Protein AF-0000000084526662 (afdb_homodimer)

Secondary structure (DSSP, 8-state):
-PPPHHHHHHHHHHHHHHHHHHHHHHHHHHHHHT-HHHHHHHHHHHHHHHHHHHHHHH-TTTTTTTTTS-GGGGTHHHHHHHHHHHHHHHHHHH-HHHHHHHHHHHHHHHHHHHHHHTGGGPPP----HHHHHHHHHHHHHHHHHHHHH-/-PPPHHHHHHHHHHHHHHHHHHHHHHHHHHHHHT-HHHHHHHHHHHHHHHHHHHHHHH-TTTTTTTTTS-GGGGTHHHHHHHHHHHHHHHHHHH-HHHHHHHHHHHHHHHHHHHHHHTGGGPPP----HHHHHHHHHHHHHHHHHHHHH-

Solvent-accessible surface area (backbone atoms only — not comparable to full-atom values): 13908 Å² total; per-residue (Å²): 135,81,70,55,70,66,56,44,44,51,50,28,22,54,28,13,33,25,52,44,48,24,38,37,26,27,22,46,31,7,60,68,36,71,24,31,33,43,30,37,26,53,24,26,50,42,16,24,52,53,23,44,54,50,15,58,73,75,40,69,73,38,64,78,35,60,85,74,46,63,70,77,41,61,49,26,6,54,33,54,31,49,29,49,38,49,39,20,57,38,23,79,77,63,32,60,51,54,40,50,49,32,18,50,54,18,27,53,55,36,26,51,52,31,25,47,68,19,47,65,79,41,72,57,42,72,75,40,71,47,34,47,47,9,52,49,35,24,50,49,9,50,52,38,27,53,59,42,75,96,134,81,71,53,71,66,55,42,45,50,51,28,22,55,30,12,33,26,52,46,48,24,38,38,26,28,22,45,30,7,60,67,34,70,25,31,32,44,30,37,25,52,24,26,50,42,15,24,52,53,23,41,53,49,14,58,74,75,39,71,73,38,64,79,36,59,85,74,45,62,69,76,40,60,49,26,7,54,33,53,30,50,28,48,38,47,39,20,57,38,25,79,75,63,33,60,49,54,38,50,44,31,19,50,53,18,26,51,54,35,27,49,52,32,23,43,68,19,46,66,81,40,75,59,43,73,78,41,73,44,32,50,48,9,52,50,36,26,50,50,9,46,53,40,29,55,59,45,78,99

Structure (mmCIF, N/CA/C/O backbone):
data_AF-0000000084526662-model_v1
#
loop_
_entity.id
_entity.type
_entity.pdbx_description
1 polymer 'Transporter family-2 protein'
#
loop_
_atom_site.group_PDB
_atom_site.id
_atom_site.type_symbol
_atom_site.label_atom_id
_atom_site.label_alt_id
_atom_site.label_comp_id
_atom_site.label_asym_id
_atom_site.label_entity_id
_atom_site.label_seq_id
_atom_site.pdbx_PDB_ins_code
_atom_site.Cartn_x
_atom_site.Cartn_y
_atom_site.Cartn_z
_atom_site.occupancy
_atom_site.B_iso_or_equiv
_atom_site.auth_seq_id
_atom_site.auth_comp_id
_atom_site.auth_asym_id
_atom_site.auth_atom_id
_atom_site.pdbx_PDB_model_num
ATOM 1 N N . MET A 1 1 ? 7.098 -23.328 -0.284 1 64.19 1 MET A N 1
ATOM 2 C CA . MET A 1 1 ? 5.75 -23.875 -0.198 1 64.19 1 MET A CA 1
ATOM 3 C C . MET A 1 1 ? 4.711 -22.766 -0.149 1 64.19 1 MET A C 1
ATOM 5 O O . MET A 1 1 ? 4.902 -21.75 0.534 1 64.19 1 MET A O 1
ATOM 9 N N . ALA A 1 2 ? 3.615 -22.859 -0.859 1 79.12 2 ALA A N 1
ATOM 10 C CA . ALA A 1 2 ? 2.5 -21.922 -0.888 1 79.12 2 ALA A CA 1
ATOM 11 C C . ALA A 1 2 ? 1.724 -21.953 0.425 1 79.12 2 ALA A C 1
ATOM 13 O O . ALA A 1 2 ? 1.538 -23.016 1.021 1 79.12 2 ALA A O 1
ATOM 14 N N . PRO A 1 3 ? 1.408 -20.781 0.972 1 83.5 3 PRO A N 1
ATOM 15 C CA . PRO A 1 3 ? 0.632 -20.75 2.213 1 83.5 3 PRO A CA 1
ATOM 16 C C . PRO A 1 3 ? -0.802 -21.234 2.027 1 83.5 3 PRO A C 1
ATOM 18 O O . PRO A 1 3 ? -1.331 -21.203 0.914 1 83.5 3 PRO A O 1
ATOM 21 N N . SER A 1 4 ? -1.351 -21.875 3.1 1 88.19 4 SER A N 1
ATOM 22 C CA . SER A 1 4 ? -2.77 -22.219 3.055 1 88.19 4 SER A CA 1
ATOM 23 C C . SER A 1 4 ? -3.623 -20.984 2.768 1 88.19 4 SER A C 1
ATOM 25 O O . SER A 1 4 ? -3.199 -19.859 3.021 1 88.19 4 SER A O 1
ATOM 27 N N . PRO A 1 5 ? -4.809 -21.125 2.209 1 84.25 5 PRO A N 1
ATOM 28 C CA . PRO A 1 5 ? -5.676 -19.984 1.902 1 84.25 5 PRO A CA 1
ATOM 29 C C . PRO A 1 5 ? -5.977 -19.125 3.127 1 84.25 5 PRO A C 1
ATOM 31 O O . PRO A 1 5 ? -6.012 -17.891 3.029 1 84.25 5 PRO A O 1
ATOM 34 N N . LEU A 1 6 ? -6.145 -19.75 4.223 1 86.69 6 LEU A N 1
ATOM 35 C CA . LEU A 1 6 ? -6.438 -19 5.441 1 86.69 6 LEU A CA 1
ATOM 36 C C . LEU A 1 6 ? -5.223 -18.188 5.887 1 86.69 6 LEU A C 1
ATOM 38 O O . LEU A 1 6 ? -5.355 -17.031 6.297 1 86.69 6 LEU A O 1
ATOM 42 N N . THR A 1 7 ? -4.113 -18.766 5.797 1 92.81 7 THR A N 1
ATOM 43 C CA . THR A 1 7 ? -2.889 -18.062 6.152 1 92.81 7 THR A CA 1
ATOM 44 C C . THR A 1 7 ? -2.637 -16.906 5.195 1 92.81 7 THR A C 1
ATOM 46 O O . THR A 1 7 ? -2.266 -15.812 5.625 1 92.81 7 THR A O 1
ATOM 49 N N . ALA A 1 8 ? -2.898 -17.203 3.947 1 92.44 8 ALA A N 1
ATOM 50 C CA . ALA A 1 8 ? -2.73 -16.156 2.939 1 92.44 8 ALA A CA 1
ATOM 51 C C . ALA A 1 8 ? -3.67 -14.984 3.205 1 92.44 8 ALA A C 1
ATOM 53 O O . ALA A 1 8 ? -3.24 -13.828 3.207 1 92.44 8 ALA A O 1
ATOM 54 N N . ALA A 1 9 ? -4.883 -15.312 3.492 1 87.38 9 ALA A N 1
ATOM 55 C CA . ALA A 1 9 ? -5.891 -14.289 3.768 1 87.38 9 ALA A CA 1
ATOM 56 C C . ALA A 1 9 ? -5.527 -13.484 5.012 1 87.38 9 ALA A C 1
ATOM 58 O O . ALA A 1 9 ? -5.617 -12.258 5.008 1 87.38 9 ALA A O 1
ATOM 59 N N . ALA A 1 10 ? -5.113 -14.141 6.023 1 94.19 10 ALA A N 1
ATOM 60 C CA . ALA A 1 10 ? -4.758 -13.492 7.281 1 94.19 10 ALA A CA 1
ATOM 61 C C . ALA A 1 10 ? -3.553 -12.57 7.098 1 94.19 10 ALA A C 1
ATOM 63 O O . ALA A 1 10 ? -3.523 -11.461 7.637 1 94.19 10 ALA A O 1
ATOM 64 N N . LEU A 1 11 ? -2.586 -13.039 6.406 1 96.38 11 LEU A N 1
ATOM 65 C CA . LEU A 1 11 ? -1.382 -12.25 6.152 1 96.38 11 LEU A CA 1
ATOM 66 C C . LEU A 1 11 ? -1.707 -11.008 5.336 1 96.38 11 LEU A C 1
ATOM 68 O O . LEU A 1 11 ? -1.201 -9.922 5.629 1 96.38 11 LEU A O 1
ATOM 72 N N . MET A 1 12 ? -2.553 -11.156 4.34 1 94.62 12 MET A N 1
ATOM 73 C CA . MET A 1 12 ? -2.932 -10.023 3.496 1 94.62 12 MET A CA 1
ATOM 74 C C . MET A 1 12 ? -3.768 -9.023 4.281 1 94.62 12 MET A C 1
ATOM 76 O O . MET A 1 12 ? -3.598 -7.809 4.125 1 94.62 12 MET A O 1
ATOM 80 N N . PHE A 1 13 ? -4.609 -9.57 5.137 1 92.94 13 PHE A N 1
ATOM 81 C CA . PHE A 1 13 ? -5.387 -8.695 6.008 1 92.94 13 PHE A CA 1
ATOM 82 C C . PHE A 1 13 ? -4.473 -7.906 6.938 1 92.94 13 PHE A C 1
ATOM 84 O O . PHE A 1 13 ? -4.621 -6.691 7.078 1 92.94 13 PHE A O 1
ATOM 91 N N . ALA A 1 14 ? -3.559 -8.57 7.543 1 97.5 14 ALA A N 1
ATOM 92 C CA . ALA A 1 14 ? -2.604 -7.934 8.445 1 97.5 14 ALA A CA 1
ATOM 93 C C . ALA A 1 14 ? -1.775 -6.883 7.715 1 97.5 14 ALA A C 1
ATOM 95 O O . ALA A 1 14 ? -1.52 -5.801 8.25 1 97.5 14 ALA A O 1
ATOM 96 N N . ALA A 1 15 ? -1.318 -7.203 6.555 1 97.69 15 ALA A N 1
ATOM 97 C CA . ALA A 1 15 ? -0.568 -6.258 5.734 1 97.69 15 ALA A CA 1
ATOM 98 C C . ALA A 1 15 ? -1.409 -5.023 5.414 1 97.69 15 ALA A C 1
ATOM 100 O O . ALA A 1 15 ? -0.906 -3.898 5.434 1 97.69 15 ALA A O 1
ATOM 101 N N . GLY A 1 16 ? -2.68 -5.234 5.129 1 95.25 16 GLY A N 1
ATOM 102 C CA . GLY A 1 16 ? -3.602 -4.141 4.867 1 95.25 16 GLY A CA 1
ATOM 103 C C . GLY A 1 16 ? -3.775 -3.211 6.055 1 95.25 16 GLY A C 1
ATOM 104 O O . GLY A 1 16 ? -3.887 -1.995 5.883 1 95.25 16 GLY A O 1
ATOM 105 N N . LEU A 1 17 ? -3.752 -3.764 7.254 1 95.81 17 LEU A N 1
ATOM 106 C CA . LEU A 1 17 ? -3.818 -2.947 8.461 1 95.81 17 LEU A CA 1
ATOM 107 C C . LEU A 1 17 ? -2.645 -1.975 8.523 1 95.81 17 LEU A C 1
ATOM 109 O O . LEU A 1 17 ? -2.779 -0.869 9.055 1 95.81 17 LEU A O 1
ATOM 113 N N . GLY A 1 18 ? -1.605 -2.375 7.996 1 97.31 18 GLY A N 1
ATOM 114 C CA . GLY A 1 18 ? -0.366 -1.625 8.125 1 97.31 18 GLY A CA 1
ATOM 115 C C . GLY A 1 18 ? -0.28 -0.443 7.18 1 97.31 18 GLY A C 1
ATOM 116 O O . GLY A 1 18 ? 0.442 0.521 7.445 1 97.31 18 GLY A O 1
ATOM 117 N N . ILE A 1 19 ? -1.016 -0.438 6.098 1 96.12 19 ILE A N 1
ATOM 118 C CA . ILE A 1 19 ? -0.864 0.563 5.047 1 96.12 19 ILE A CA 1
ATOM 119 C C . ILE A 1 19 ? -1.332 1.923 5.559 1 96.12 19 ILE A C 1
ATOM 121 O O . ILE A 1 19 ? -0.576 2.896 5.531 1 96.12 19 ILE A O 1
ATOM 125 N N . PRO A 1 20 ? -2.564 2.057 6.164 1 94.88 20 PRO A N 1
ATOM 126 C CA . PRO A 1 20 ? -2.926 3.352 6.742 1 94.88 20 PRO A CA 1
ATOM 127 C C . PRO A 1 20 ? -2.033 3.744 7.918 1 94.88 20 PRO A C 1
ATOM 129 O O . PRO A 1 20 ? -1.79 4.934 8.141 1 94.88 20 PRO A O 1
ATOM 132 N N . VAL A 1 21 ? -1.515 2.766 8.617 1 96.06 21 VAL A N 1
ATOM 133 C CA . VAL A 1 21 ? -0.639 3.031 9.75 1 96.06 21 VAL A CA 1
ATOM 134 C C . VAL A 1 21 ? 0.664 3.662 9.266 1 96.06 21 VAL A C 1
ATOM 136 O O . VAL A 1 21 ? 1.099 4.688 9.789 1 96.06 21 VAL A O 1
ATOM 139 N N . LEU A 1 22 ? 1.254 3.043 8.227 1 96.44 22 LEU A N 1
ATOM 140 C CA . LEU A 1 22 ? 2.477 3.648 7.711 1 96.44 22 LEU A CA 1
ATOM 141 C C . LEU A 1 22 ? 2.203 5.043 7.164 1 96.44 22 LEU A C 1
ATOM 143 O O . LEU A 1 22 ? 3.057 5.93 7.25 1 96.44 22 LEU A O 1
ATOM 147 N N . ALA A 1 23 ? 1.043 5.254 6.523 1 95.12 23 ALA A N 1
ATOM 148 C CA . ALA A 1 23 ? 0.681 6.562 5.984 1 95.12 23 ALA A CA 1
ATOM 149 C C . ALA A 1 23 ? 0.621 7.613 7.094 1 95.12 23 ALA A C 1
ATOM 151 O O . ALA A 1 23 ? 1.174 8.703 6.949 1 95.12 23 ALA A O 1
ATOM 152 N N . ALA A 1 24 ? -0.018 7.258 8.188 1 94.88 24 ALA A N 1
ATOM 153 C CA . ALA A 1 24 ? -0.175 8.18 9.312 1 94.88 24 ALA A CA 1
ATOM 154 C C . ALA A 1 24 ? 1.165 8.453 9.992 1 94.88 24 ALA A C 1
ATOM 156 O O . ALA A 1 24 ? 1.479 9.602 10.32 1 94.88 24 ALA A O 1
ATOM 157 N N . ILE A 1 25 ? 1.942 7.434 10.227 1 96.69 25 ILE A N 1
ATOM 158 C CA . ILE A 1 25 ? 3.244 7.555 10.875 1 96.69 25 ILE A CA 1
ATOM 159 C C . ILE A 1 25 ? 4.164 8.43 10.023 1 96.69 25 ILE A C 1
ATOM 161 O O . ILE A 1 25 ? 4.832 9.328 10.539 1 96.69 25 ILE A O 1
ATOM 165 N N . ASN A 1 26 ? 4.152 8.18 8.727 1 96.12 26 ASN A N 1
ATOM 166 C CA . ASN A 1 26 ? 5.047 8.93 7.852 1 96.12 26 ASN A CA 1
ATOM 167 C C . ASN A 1 26 ? 4.59 10.375 7.691 1 96.12 26 ASN A C 1
ATOM 169 O O . ASN A 1 26 ? 5.414 11.281 7.543 1 96.12 26 ASN A O 1
ATOM 173 N N . ALA A 1 27 ? 3.248 10.539 7.668 1 94.19 27 ALA A N 1
ATOM 174 C CA . ALA A 1 27 ? 2.73 11.906 7.68 1 94.19 27 ALA A CA 1
ATOM 175 C C . ALA A 1 27 ? 3.23 12.672 8.898 1 94.19 27 ALA A C 1
ATOM 177 O O . ALA A 1 27 ? 3.635 13.836 8.789 1 94.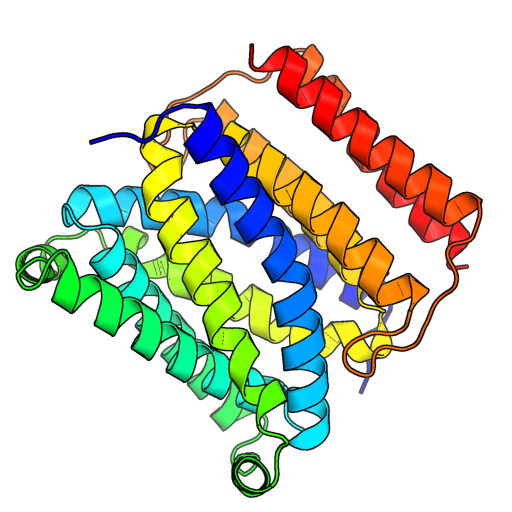19 27 ALA A O 1
ATOM 178 N N . ALA A 1 28 ? 3.238 12.039 10.031 1 94.12 28 ALA A N 1
ATOM 179 C CA . ALA A 1 28 ? 3.734 12.656 11.258 1 94.12 28 ALA A CA 1
ATOM 180 C C . ALA A 1 28 ? 5.227 12.961 11.148 1 94.12 28 ALA A C 1
ATOM 182 O O . ALA A 1 28 ? 5.672 14.047 11.531 1 94.12 28 ALA A O 1
ATOM 183 N N . LEU A 1 29 ? 5.988 12.047 10.656 1 94.5 29 LEU A N 1
ATOM 184 C CA . LEU A 1 29 ? 7.422 12.25 10.477 1 94.5 29 LEU A CA 1
ATOM 185 C C . LEU A 1 29 ? 7.691 13.391 9.5 1 94.5 29 LEU A C 1
ATOM 187 O O . LEU A 1 29 ? 8.609 14.188 9.703 1 94.5 29 LEU A O 1
ATOM 191 N N . GLY A 1 30 ? 6.898 13.312 8.398 1 94 30 GLY A N 1
ATOM 192 C CA . GLY A 1 30 ? 7.023 14.398 7.441 1 94 30 GLY A CA 1
ATOM 193 C C . GLY A 1 30 ? 6.824 15.766 8.062 1 94 30 GLY A C 1
ATOM 194 O O . GLY A 1 30 ? 7.527 16.719 7.715 1 94 30 GLY A O 1
ATOM 195 N N . ARG A 1 31 ? 5.867 15.867 8.945 1 90.88 31 ARG A N 1
ATOM 196 C CA . ARG A 1 31 ? 5.633 17.125 9.656 1 90.88 31 ARG A CA 1
ATOM 197 C C . ARG A 1 31 ? 6.801 17.469 10.57 1 90.88 31 ARG A C 1
ATOM 199 O O . ARG A 1 31 ? 7.215 18.625 10.648 1 90.88 31 ARG A O 1
ATOM 206 N N . THR A 1 32 ? 7.277 16.484 11.234 1 91.56 32 THR A N 1
ATOM 207 C CA . THR A 1 32 ? 8.391 16.688 12.156 1 91.56 32 THR A CA 1
ATOM 208 C C . THR A 1 32 ? 9.633 17.172 11.406 1 91.56 32 THR A C 1
ATOM 210 O O . THR A 1 32 ? 10.32 18.078 11.867 1 91.56 32 THR A O 1
ATOM 213 N N . LEU A 1 33 ? 9.867 16.656 10.273 1 92.75 33 LEU A N 1
ATOM 214 C CA . LEU A 1 33 ? 11.07 16.984 9.508 1 92.75 33 LEU A CA 1
ATOM 215 C C . LEU A 1 33 ? 10.828 18.188 8.609 1 92.75 33 LEU A C 1
ATOM 217 O O . LEU A 1 33 ? 11.781 18.797 8.102 1 92.75 33 LEU A O 1
ATOM 221 N N . GLY A 1 34 ? 9.539 18.469 8.391 1 90.25 34 GLY A N 1
ATOM 222 C CA . GLY A 1 34 ? 9.18 19.562 7.488 1 90.25 34 GLY A CA 1
ATOM 223 C C . GLY A 1 34 ? 9.383 19.203 6.027 1 90.25 34 GLY A C 1
ATOM 224 O O . GLY A 1 34 ? 9.508 20.094 5.18 1 90.25 34 GLY A O 1
ATOM 225 N N . ALA A 1 35 ? 9.578 17.969 5.738 1 94.12 35 ALA A N 1
ATOM 226 C CA . ALA A 1 35 ? 9.852 17.5 4.383 1 94.12 35 ALA A CA 1
ATOM 227 C C . ALA A 1 35 ? 9.312 16.094 4.168 1 94.12 35 ALA A C 1
ATOM 229 O O . ALA A 1 35 ? 9.961 15.109 4.539 1 94.12 35 ALA A O 1
ATOM 230 N N . PRO A 1 36 ? 8.242 15.977 3.449 1 93.75 36 PRO A N 1
ATOM 231 C CA . PRO A 1 36 ? 7.664 14.656 3.188 1 93.75 36 PRO A CA 1
ATOM 232 C C . PRO A 1 36 ? 8.648 13.703 2.51 1 93.75 36 PRO A C 1
ATOM 234 O O . PRO A 1 36 ? 8.664 12.508 2.812 1 93.75 36 PRO A O 1
ATOM 237 N N . ALA A 1 37 ? 9.461 14.227 1.636 1 95.81 37 ALA A N 1
ATOM 238 C CA . ALA A 1 37 ? 10.414 13.391 0.905 1 95.81 37 ALA A CA 1
ATOM 239 C C . ALA A 1 37 ? 11.477 12.828 1.84 1 95.81 37 ALA A C 1
ATOM 241 O O . ALA A 1 37 ? 11.945 11.703 1.647 1 95.81 37 ALA A O 1
ATOM 242 N N . ALA A 1 38 ? 11.844 13.578 2.812 1 95.56 38 ALA A N 1
ATOM 243 C CA . ALA A 1 38 ? 12.797 13.086 3.807 1 95.56 38 ALA A CA 1
ATOM 244 C C . ALA A 1 38 ? 12.188 11.953 4.637 1 95.56 38 ALA A C 1
ATOM 246 O O . ALA A 1 38 ? 12.859 10.961 4.918 1 95.56 38 ALA A O 1
ATOM 247 N N . ALA A 1 39 ? 10.969 12.156 5.047 1 96.5 39 ALA A N 1
ATOM 248 C CA . ALA A 1 39 ? 10.273 11.109 5.785 1 96.5 39 ALA A CA 1
ATOM 249 C C . ALA A 1 39 ? 10.188 9.828 4.961 1 96.5 39 ALA A C 1
ATOM 251 O O . ALA A 1 39 ? 10.398 8.727 5.484 1 96.5 39 ALA A O 1
ATOM 252 N N . ALA A 1 40 ? 9.891 9.984 3.688 1 97.62 40 ALA A N 1
ATOM 253 C CA . ALA A 1 40 ? 9.805 8.828 2.799 1 97.62 40 ALA A CA 1
ATOM 254 C C . ALA A 1 40 ? 11.156 8.133 2.678 1 97.62 40 ALA A C 1
ATOM 256 O O . ALA A 1 40 ? 11.227 6.898 2.678 1 97.62 40 ALA A O 1
ATOM 257 N N . ALA A 1 41 ? 12.227 8.898 2.527 1 96.69 41 ALA A N 1
ATOM 258 C CA . ALA A 1 41 ? 13.57 8.32 2.42 1 96.69 41 ALA A CA 1
ATOM 259 C C . ALA A 1 41 ? 13.906 7.496 3.656 1 96.69 41 ALA A C 1
ATOM 261 O O . ALA A 1 41 ? 14.43 6.383 3.541 1 96.69 41 ALA A O 1
ATOM 262 N N . VAL A 1 42 ? 13.609 8.023 4.797 1 96.5 42 VAL A N 1
ATOM 263 C CA . VAL A 1 42 ? 13.859 7.305 6.043 1 96.5 42 VAL A CA 1
ATOM 264 C C . VAL A 1 42 ? 13.047 6.012 6.07 1 96.5 42 VAL A C 1
ATOM 266 O O . VAL A 1 42 ? 13.562 4.957 6.438 1 96.5 42 VAL A O 1
ATOM 269 N N . LEU A 1 43 ? 11.797 6.117 5.703 1 98.12 43 LEU A N 1
ATOM 270 C CA . LEU A 1 43 ? 10.914 4.957 5.625 1 98.12 43 LEU A CA 1
ATOM 271 C C . LEU A 1 43 ? 11.531 3.857 4.77 1 98.12 43 LEU A C 1
ATOM 273 O O . LEU A 1 43 ? 11.578 2.697 5.184 1 98.12 43 LEU A O 1
ATOM 277 N N . PHE A 1 44 ? 12.078 4.195 3.635 1 98.5 44 PHE A N 1
ATOM 278 C CA . PHE A 1 44 ? 12.57 3.189 2.699 1 98.5 44 PHE A CA 1
ATOM 279 C C . PHE A 1 44 ? 13.906 2.623 3.164 1 98.5 44 PHE A C 1
ATOM 281 O O . PHE A 1 44 ? 14.266 1.498 2.812 1 98.5 44 PHE A O 1
ATOM 288 N N . VAL A 1 45 ? 14.672 3.385 3.945 1 97.69 45 VAL A N 1
ATOM 289 C CA . VAL A 1 45 ? 15.875 2.834 4.562 1 97.69 45 VAL A CA 1
ATOM 290 C C . VAL A 1 45 ? 15.492 1.721 5.535 1 97.69 45 VAL A C 1
ATOM 292 O O . VAL A 1 45 ? 16.078 0.636 5.508 1 97.69 45 VAL A O 1
ATOM 295 N N . VAL A 1 46 ? 14.531 2.035 6.379 1 98.19 46 VAL A N 1
ATOM 296 C CA . VAL A 1 46 ? 14.078 1.06 7.363 1 98.19 46 VAL A CA 1
ATOM 297 C C . VAL A 1 46 ? 13.469 -0.148 6.652 1 98.19 46 VAL A C 1
ATOM 299 O O . VAL A 1 46 ? 13.727 -1.293 7.031 1 98.19 46 VAL A O 1
ATOM 302 N N . ALA A 1 47 ? 12.688 0.103 5.641 1 98.62 47 ALA A N 1
ATOM 303 C CA . ALA A 1 47 ? 12.062 -0.976 4.879 1 98.62 47 ALA A CA 1
ATOM 304 C C . ALA A 1 47 ? 13.109 -1.857 4.211 1 98.62 47 ALA A C 1
ATOM 306 O O . ALA A 1 47 ? 12.992 -3.084 4.215 1 98.62 47 ALA A O 1
ATOM 307 N N . PHE A 1 48 ? 14.109 -1.242 3.625 1 98.25 48 PHE A N 1
ATOM 308 C CA . PHE A 1 48 ? 15.188 -1.981 2.982 1 98.25 48 PHE A CA 1
ATOM 309 C C . PHE A 1 48 ? 15.93 -2.846 3.994 1 98.25 48 PHE A C 1
ATOM 311 O O . PHE A 1 48 ? 16.219 -4.012 3.725 1 98.25 48 PHE A O 1
ATOM 318 N N . ALA A 1 49 ? 16.25 -2.256 5.105 1 98.25 49 ALA A N 1
ATOM 319 C CA . ALA A 1 49 ? 16.953 -3.004 6.145 1 98.25 49 ALA A CA 1
ATOM 320 C C . ALA A 1 49 ? 16.141 -4.227 6.574 1 98.25 49 ALA A C 1
ATOM 322 O O . ALA A 1 49 ? 16.703 -5.312 6.754 1 98.25 49 ALA A O 1
ATOM 323 N N . ALA A 1 50 ? 14.852 -4.07 6.797 1 98.19 50 ALA A N 1
ATOM 324 C CA . ALA A 1 50 ? 13.984 -5.184 7.184 1 98.19 50 ALA A CA 1
ATOM 325 C C . ALA A 1 50 ? 13.961 -6.258 6.102 1 98.19 50 ALA A C 1
ATOM 327 O O . ALA A 1 50 ? 14.086 -7.449 6.398 1 98.19 50 ALA A O 1
ATOM 328 N N . ALA A 1 51 ? 13.797 -5.867 4.859 1 97.5 51 ALA A N 1
ATOM 329 C CA . ALA A 1 51 ? 13.75 -6.82 3.75 1 97.5 51 ALA A CA 1
ATOM 330 C C . ALA A 1 51 ? 15.078 -7.551 3.6 1 97.5 51 ALA A C 1
ATOM 332 O O . ALA A 1 51 ? 15.109 -8.75 3.322 1 97.5 51 ALA A O 1
ATOM 333 N N . LEU A 1 52 ? 16.156 -6.809 3.711 1 96.19 52 LEU A N 1
ATOM 334 C CA . LEU A 1 52 ? 17.484 -7.398 3.629 1 96.19 52 LEU A CA 1
ATOM 335 C C . LEU A 1 52 ? 17.703 -8.43 4.73 1 96.19 52 LEU A C 1
ATOM 337 O O . LEU A 1 52 ? 18.266 -9.5 4.488 1 96.19 52 LEU A O 1
ATOM 341 N N . ALA A 1 53 ? 17.297 -8.102 5.938 1 97.31 53 ALA A N 1
ATOM 342 C CA . ALA A 1 53 ? 17.406 -9.047 7.051 1 97.31 53 ALA A CA 1
ATOM 343 C C . ALA A 1 53 ? 16.656 -10.336 6.742 1 97.31 53 ALA A C 1
ATOM 345 O O . ALA A 1 53 ? 17.172 -11.43 6.945 1 97.31 53 ALA A O 1
ATOM 346 N N . VAL A 1 54 ? 15.438 -10.234 6.211 1 96.25 54 VAL A N 1
ATOM 347 C CA . VAL A 1 54 ? 14.633 -11.406 5.879 1 96.25 54 VAL A CA 1
ATOM 348 C C . VAL A 1 54 ? 15.297 -12.18 4.746 1 96.25 54 VAL A C 1
ATOM 350 O O . VAL A 1 54 ? 15.336 -13.414 4.77 1 96.25 54 VAL A O 1
ATOM 353 N N . MET A 1 55 ? 15.828 -11.469 3.764 1 94.31 55 MET A N 1
ATOM 354 C CA . MET A 1 55 ? 16.5 -12.109 2.639 1 94.31 55 MET A CA 1
ATOM 355 C C . MET A 1 55 ? 17.703 -12.93 3.117 1 94.31 55 MET A C 1
ATOM 357 O O . MET A 1 55 ? 17.891 -14.07 2.686 1 94.31 55 MET A O 1
ATOM 361 N N . LEU A 1 56 ? 18.5 -12.328 3.955 1 93.69 56 LEU A N 1
ATOM 362 C CA . LEU A 1 56 ? 19.703 -12.992 4.449 1 93.69 56 LEU A CA 1
ATOM 363 C C . LEU A 1 56 ? 19.344 -14.227 5.273 1 93.69 56 LEU A C 1
ATOM 365 O O . LEU A 1 56 ? 20.094 -15.203 5.297 1 93.69 56 LEU A O 1
ATOM 369 N N . LEU A 1 57 ? 18.172 -14.203 5.895 1 93.88 57 LEU A N 1
ATOM 370 C CA . LEU A 1 57 ? 17.734 -15.312 6.742 1 93.88 57 LEU A CA 1
ATOM 371 C C . LEU A 1 57 ? 17.078 -16.406 5.906 1 93.88 57 LEU A C 1
ATOM 373 O O . LEU A 1 57 ? 17.125 -17.578 6.277 1 93.88 57 LEU A O 1
ATOM 377 N N . THR A 1 58 ? 16.469 -16.094 4.84 1 90.75 58 THR A N 1
ATOM 378 C CA . THR A 1 58 ? 15.648 -17.062 4.129 1 90.75 58 THR A CA 1
ATOM 379 C C . THR A 1 58 ? 16.281 -17.438 2.793 1 90.75 58 THR A C 1
ATOM 381 O O . THR A 1 58 ? 16.031 -18.516 2.256 1 90.75 58 THR A O 1
ATOM 384 N N . ALA A 1 59 ? 17.078 -16.484 2.215 1 88.12 59 ALA A N 1
ATOM 385 C CA . ALA A 1 59 ? 17.625 -16.734 0.884 1 88.12 59 ALA A CA 1
ATOM 386 C C . ALA A 1 59 ? 18.953 -15.992 0.699 1 88.12 59 ALA A C 1
ATOM 388 O O . ALA A 1 59 ? 19.078 -15.141 -0.187 1 88.12 59 ALA A O 1
ATOM 389 N N . PRO A 1 60 ? 19.906 -16.328 1.378 1 79.25 60 PRO A N 1
ATOM 390 C CA . PRO A 1 60 ? 21.172 -15.586 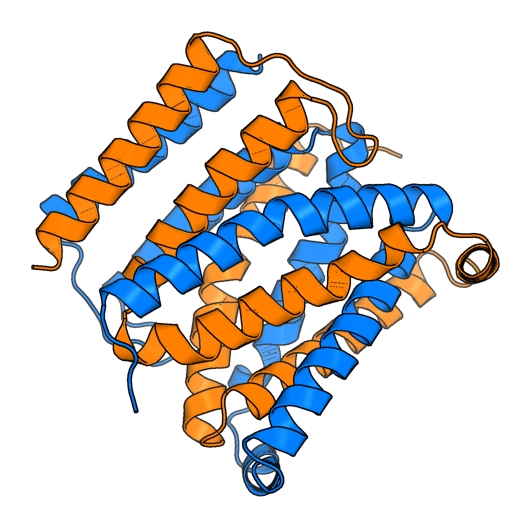1.341 1 79.25 60 PRO A CA 1
ATOM 391 C C . PRO A 1 60 ? 21.828 -15.609 -0.039 1 79.25 60 PRO A C 1
ATOM 393 O O . PRO A 1 60 ? 22.578 -14.68 -0.39 1 79.25 60 PRO A O 1
ATOM 396 N N . GLY A 1 61 ? 21.531 -16.453 -0.929 1 74.75 61 GLY A N 1
ATOM 397 C CA . GLY A 1 61 ? 22.156 -16.562 -2.236 1 74.75 61 GLY A CA 1
ATOM 398 C C . GLY A 1 61 ? 21.281 -16.047 -3.361 1 74.75 61 GLY A C 1
ATOM 399 O O . GLY A 1 61 ? 21.672 -16.109 -4.531 1 74.75 61 GLY A O 1
ATOM 400 N N . ALA A 1 62 ? 20.188 -15.5 -3.057 1 73.31 62 ALA A N 1
ATOM 401 C CA . ALA A 1 62 ? 19.172 -15.203 -4.055 1 73.31 62 ALA A CA 1
ATOM 402 C C . ALA A 1 62 ? 19.516 -13.938 -4.836 1 73.31 62 ALA A C 1
ATOM 404 O O . ALA A 1 62 ? 18.672 -13.383 -5.543 1 73.31 62 ALA A O 1
ATOM 405 N N . ARG A 1 63 ? 20.812 -13.508 -5.004 1 72.94 63 ARG A N 1
ATOM 406 C CA . ARG A 1 63 ? 21.203 -12.312 -5.746 1 72.94 63 ARG A CA 1
ATOM 407 C C . ARG A 1 63 ? 21.609 -12.672 -7.172 1 72.94 63 ARG A C 1
ATOM 409 O O . ARG A 1 63 ? 21.625 -11.805 -8.047 1 72.94 63 ARG A O 1
ATOM 416 N N . ALA A 1 64 ? 21.859 -13.828 -7.512 1 67.06 64 ALA A N 1
ATOM 417 C CA . ALA A 1 64 ? 22.5 -14.258 -8.758 1 67.06 64 ALA A CA 1
ATOM 418 C C . ALA A 1 64 ? 21.578 -14.031 -9.953 1 67.06 64 ALA A C 1
ATOM 420 O O . ALA A 1 64 ? 22.047 -13.734 -11.055 1 67.06 64 ALA A O 1
ATOM 421 N N . GLY A 1 65 ? 20.406 -13.695 -9.734 1 79.81 65 GLY A N 1
ATOM 422 C CA . GLY A 1 65 ? 19.453 -13.594 -10.836 1 79.81 65 GLY A CA 1
ATOM 423 C C . GLY A 1 65 ? 19 -12.172 -11.109 1 79.81 65 GLY A C 1
ATOM 424 O O . GLY A 1 65 ? 18.266 -11.922 -12.062 1 79.81 65 GLY A O 1
ATOM 425 N N . LEU A 1 66 ? 19.641 -11.289 -10.539 1 85.44 66 LEU A N 1
ATOM 426 C CA . LEU A 1 66 ? 19.188 -9.906 -10.672 1 85.44 66 LEU A CA 1
ATOM 427 C C . LEU A 1 66 ? 19.594 -9.328 -12.016 1 85.44 66 LEU A C 1
ATOM 429 O O . LEU A 1 66 ? 18.812 -8.617 -12.656 1 85.44 66 LEU A O 1
ATOM 433 N N . ALA A 1 67 ? 20.766 -9.711 -12.422 1 86.81 67 ALA A N 1
ATOM 434 C CA . ALA A 1 67 ? 21.281 -9.18 -13.68 1 86.81 67 ALA A CA 1
ATOM 435 C C . ALA A 1 67 ? 20.484 -9.719 -14.867 1 86.81 67 ALA A C 1
ATOM 437 O O . ALA A 1 67 ? 20.375 -9.055 -15.906 1 86.81 67 ALA A O 1
ATOM 438 N N . ALA A 1 68 ? 19.906 -10.828 -14.711 1 88.25 68 ALA A N 1
ATOM 439 C CA . ALA A 1 68 ? 19.172 -11.477 -15.797 1 88.25 68 ALA A CA 1
ATOM 440 C C . ALA A 1 68 ? 17.688 -11.109 -15.742 1 88.25 68 ALA A C 1
ATOM 442 O O . ALA A 1 68 ? 16.938 -11.398 -16.688 1 88.25 68 ALA A O 1
ATOM 443 N N . ALA A 1 69 ? 17.281 -10.422 -14.766 1 92.88 69 ALA A N 1
ATOM 444 C CA . ALA A 1 69 ? 15.859 -10.094 -14.625 1 92.88 69 ALA A CA 1
ATOM 445 C C . ALA A 1 69 ? 15.438 -9.039 -15.641 1 92.88 69 ALA A C 1
ATOM 447 O O . ALA A 1 69 ? 16.156 -8.062 -15.867 1 92.88 69 ALA A O 1
ATOM 448 N N . PRO A 1 70 ? 14.32 -9.266 -16.328 1 94.56 70 PRO A N 1
ATOM 449 C CA . PRO A 1 70 ? 13.812 -8.219 -17.203 1 94.56 70 PRO A CA 1
ATOM 450 C C . PRO A 1 70 ? 13.711 -6.859 -16.516 1 94.56 70 PRO A C 1
ATOM 452 O O . PRO A 1 70 ? 13.328 -6.789 -15.344 1 94.56 70 PRO A O 1
ATOM 455 N N . ARG A 1 71 ? 14.055 -5.871 -17.188 1 94.06 71 ARG A N 1
ATOM 456 C CA . ARG A 1 71 ? 14.18 -4.535 -16.609 1 94.06 71 ARG A CA 1
ATOM 457 C C . ARG A 1 71 ? 12.844 -4.047 -16.047 1 94.06 71 ARG A C 1
ATOM 459 O O . ARG A 1 71 ? 12.805 -3.316 -15.062 1 94.06 71 ARG A O 1
ATOM 466 N N . TRP A 1 72 ? 11.781 -4.379 -16.703 1 95.06 72 TRP A N 1
ATOM 467 C CA . TRP A 1 72 ? 10.484 -3.916 -16.234 1 95.06 72 TRP A CA 1
ATOM 468 C C . TRP A 1 72 ? 10.18 -4.445 -14.836 1 95.06 72 TRP A C 1
ATOM 470 O O . TRP A 1 72 ? 9.383 -3.855 -14.102 1 95.06 72 TRP A O 1
ATOM 480 N N . GLN A 1 73 ? 10.828 -5.473 -14.398 1 96.5 73 GLN A N 1
ATOM 481 C CA . GLN A 1 73 ? 10.578 -6.082 -13.094 1 96.5 73 GLN A CA 1
ATOM 482 C C . GLN A 1 73 ? 11.25 -5.285 -11.977 1 96.5 73 GLN A C 1
ATOM 484 O O . GLN A 1 73 ? 10.977 -5.512 -10.797 1 96.5 73 GLN A O 1
ATOM 489 N N . LEU A 1 74 ? 12.07 -4.336 -12.367 1 95.94 74 LEU A N 1
ATOM 490 C CA . LEU A 1 74 ? 12.773 -3.535 -11.367 1 95.94 74 LEU A CA 1
ATOM 491 C C . LEU A 1 74 ? 12.016 -2.244 -11.086 1 95.94 74 LEU A C 1
ATOM 493 O O . LEU A 1 74 ? 12.43 -1.453 -10.234 1 95.94 74 LEU A O 1
ATOM 497 N N . THR A 1 75 ? 10.828 -2.064 -11.648 1 97.25 75 THR A N 1
ATOM 498 C CA . THR A 1 75 ? 10.141 -0.78 -11.594 1 97.25 75 THR A CA 1
ATOM 499 C C . THR A 1 75 ? 9.172 -0.737 -10.414 1 97.25 75 THR A C 1
ATOM 501 O O . THR A 1 75 ? 8.555 0.296 -10.156 1 97.25 75 THR A O 1
ATOM 504 N N . GLY A 1 76 ? 8.969 -1.834 -9.68 1 97.38 76 GLY A N 1
ATOM 505 C CA . GLY A 1 76 ? 8.039 -1.875 -8.562 1 97.38 76 GLY A CA 1
ATOM 506 C C . GLY A 1 76 ? 8.32 -0.808 -7.52 1 97.38 76 GLY A C 1
ATOM 507 O O . GLY A 1 76 ? 7.387 -0.234 -6.949 1 97.38 76 GLY A O 1
ATOM 508 N N . GLY A 1 77 ? 9.609 -0.55 -7.344 1 98.38 77 GLY A N 1
ATOM 509 C CA . GLY A 1 77 ? 10.031 0.433 -6.359 1 98.38 77 GLY A CA 1
ATOM 510 C C . GLY A 1 77 ? 9.539 1.836 -6.668 1 98.38 77 GLY A C 1
ATOM 511 O O . GLY A 1 77 ? 9.297 2.631 -5.758 1 98.38 77 GLY A O 1
ATOM 512 N N . LEU A 1 78 ? 9.352 2.166 -7.934 1 98.5 78 LEU A N 1
ATOM 513 C CA . LEU A 1 78 ? 8.883 3.488 -8.328 1 98.5 78 LEU A CA 1
ATOM 514 C C . LEU A 1 78 ? 7.426 3.688 -7.918 1 98.5 78 LEU A C 1
ATOM 516 O O . LEU A 1 78 ? 7.027 4.789 -7.527 1 98.5 78 LEU A O 1
ATOM 520 N N . PHE A 1 79 ? 6.66 2.676 -8.016 1 98.31 79 PHE A N 1
ATOM 521 C CA . PHE A 1 79 ? 5.25 2.76 -7.668 1 98.31 79 PHE A CA 1
ATOM 522 C C . PHE A 1 79 ? 5.07 2.932 -6.164 1 98.31 79 PHE A C 1
ATOM 524 O O . PHE A 1 79 ? 4.25 3.736 -5.719 1 98.31 79 PHE A O 1
ATOM 531 N N . VAL A 1 80 ? 5.855 2.18 -5.395 1 98.12 80 VAL A N 1
ATOM 532 C CA . VAL A 1 80 ? 5.73 2.309 -3.945 1 98.12 80 VAL A CA 1
ATOM 533 C C . VAL A 1 80 ? 6.297 3.654 -3.496 1 98.12 80 VAL A C 1
ATOM 535 O O . VAL A 1 80 ? 5.77 4.281 -2.574 1 98.12 80 VAL A O 1
ATOM 538 N N . ALA A 1 81 ? 7.34 4.113 -4.113 1 98.56 81 ALA A N 1
ATOM 539 C CA . ALA A 1 81 ? 7.859 5.445 -3.82 1 98.56 81 ALA A CA 1
ATOM 540 C C . ALA A 1 81 ? 6.809 6.52 -4.086 1 98.56 81 ALA A C 1
ATOM 542 O O . ALA A 1 81 ? 6.617 7.426 -3.273 1 98.56 81 ALA A O 1
ATOM 543 N N . PHE A 1 82 ? 6.18 6.418 -5.211 1 98.5 82 PHE A N 1
ATOM 544 C CA . PHE A 1 82 ? 5.137 7.375 -5.559 1 98.5 82 PHE A CA 1
ATOM 545 C C . PHE A 1 82 ? 4.02 7.363 -4.523 1 98.5 82 PHE A C 1
ATOM 547 O O . PHE A 1 82 ? 3.549 8.422 -4.102 1 98.5 82 PHE A O 1
ATOM 554 N N . TYR A 1 83 ? 3.598 6.203 -4.121 1 98.12 83 TYR A N 1
ATOM 555 C CA . TYR A 1 83 ? 2.547 6.094 -3.115 1 98.12 83 TYR A CA 1
ATOM 556 C C . TYR A 1 83 ? 2.973 6.75 -1.808 1 98.12 83 TYR A C 1
ATOM 558 O O . TYR A 1 83 ? 2.262 7.609 -1.275 1 98.12 83 TYR A O 1
ATOM 566 N N . VAL A 1 84 ? 4.129 6.387 -1.275 1 98.19 84 VAL A N 1
ATOM 567 C CA . VAL A 1 84 ? 4.57 6.848 0.035 1 98.19 84 VAL A CA 1
ATOM 568 C C . VAL A 1 84 ? 4.785 8.359 0.005 1 98.19 84 VAL A C 1
ATOM 570 O O . VAL A 1 84 ? 4.355 9.078 0.914 1 98.19 84 VAL A O 1
ATOM 573 N N . LEU A 1 85 ? 5.438 8.883 -1.048 1 97.81 85 LEU A N 1
ATOM 574 C CA . LEU A 1 85 ? 5.66 10.32 -1.173 1 97.81 85 LEU A CA 1
ATOM 575 C C . LEU A 1 85 ? 4.332 11.07 -1.221 1 97.81 85 LEU A C 1
ATOM 577 O O . LEU A 1 85 ? 4.16 12.086 -0.532 1 97.81 85 LEU A O 1
ATOM 581 N N . SER A 1 86 ? 3.389 10.562 -2.012 1 97.44 86 SER A N 1
ATOM 582 C CA . SER A 1 86 ? 2.107 11.234 -2.199 1 97.44 86 SER A CA 1
ATOM 583 C C . SER A 1 86 ? 1.287 11.227 -0.913 1 97.44 86 SER A C 1
ATOM 585 O O . SER A 1 86 ? 0.769 12.266 -0.499 1 97.44 86 SER A O 1
ATOM 587 N N . VAL A 1 87 ? 1.22 10.055 -0.278 1 95.75 87 VAL A N 1
ATOM 588 C CA . VAL A 1 87 ? 0.355 9.961 0.894 1 95.75 87 VAL A CA 1
ATOM 589 C C . VAL A 1 87 ? 0.963 10.75 2.051 1 95.75 87 VAL A C 1
ATOM 591 O O . VAL A 1 87 ? 0.238 11.344 2.855 1 95.75 87 VAL A O 1
ATOM 594 N N . THR A 1 88 ? 2.277 10.805 2.164 1 94.88 88 THR A N 1
ATOM 595 C CA . THR A 1 88 ? 2.951 11.562 3.211 1 94.88 88 THR A CA 1
ATOM 596 C C . THR A 1 88 ? 2.686 13.055 3.047 1 94.88 88 THR A C 1
ATOM 598 O O . THR A 1 88 ? 2.539 13.781 4.035 1 94.88 88 THR A O 1
ATOM 601 N N . TRP A 1 89 ? 2.594 13.414 1.842 1 93.75 89 TRP A N 1
ATOM 602 C CA . TRP A 1 89 ? 2.371 14.828 1.548 1 93.75 89 TRP A CA 1
ATOM 603 C C . TRP A 1 89 ? 0.896 15.188 1.685 1 93.75 89 TRP A C 1
ATOM 605 O O . TRP A 1 89 ? 0.555 16.25 2.215 1 93.75 89 TRP A O 1
ATOM 615 N N . VAL A 1 90 ? 0.039 14.367 1.283 1 93.56 90 VAL A N 1
ATOM 616 C CA . VAL A 1 90 ? -1.37 14.695 1.094 1 93.56 90 VAL A CA 1
ATOM 617 C C . VAL A 1 90 ? -2.143 14.422 2.383 1 93.56 90 VAL A C 1
ATOM 619 O O . VAL A 1 90 ? -3.074 15.156 2.723 1 93.56 90 VAL A O 1
ATOM 622 N N . ALA A 1 91 ? -1.809 13.469 3.133 1 88.12 91 ALA A N 1
ATOM 623 C CA . ALA A 1 91 ? -2.602 12.961 4.25 1 88.12 91 ALA A CA 1
ATOM 624 C C . ALA A 1 91 ? -2.787 14.031 5.32 1 88.12 91 ALA A C 1
ATOM 626 O O . ALA A 1 91 ? -3.875 14.172 5.887 1 88.12 91 ALA A O 1
ATOM 627 N N . PRO A 1 92 ? -1.779 14.852 5.629 1 85.25 92 PRO A N 1
ATOM 628 C CA . PRO A 1 92 ? -1.933 15.836 6.707 1 85.25 92 PRO A CA 1
ATOM 629 C C . PRO A 1 92 ? -3.035 16.859 6.426 1 85.25 92 PRO A C 1
ATOM 631 O O . PRO A 1 92 ? -3.703 17.312 7.355 1 85.25 92 PRO A O 1
ATOM 634 N N . SER A 1 93 ? -3.248 17.156 5.191 1 86.44 93 SER A N 1
ATOM 635 C CA . SER A 1 93 ? -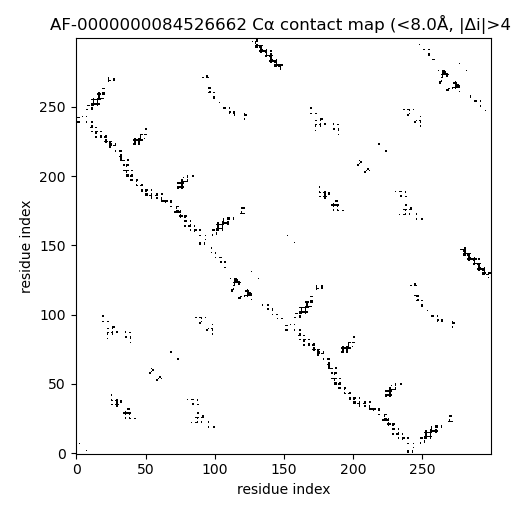4.238 18.172 4.855 1 86.44 93 SER A CA 1
ATOM 636 C C . SER A 1 93 ? -5.543 17.531 4.383 1 86.44 93 SER A C 1
ATOM 638 O O . SER A 1 93 ? -6.629 18.047 4.656 1 86.44 93 SER A O 1
ATOM 640 N N . PHE A 1 94 ? -5.461 16.484 3.715 1 85.88 94 PHE A N 1
ATOM 641 C CA . PHE A 1 94 ? -6.586 15.82 3.059 1 85.88 94 PHE A CA 1
ATOM 642 C C . PHE A 1 94 ? -7.312 14.898 4.027 1 85.88 94 PHE A C 1
ATOM 644 O O . PHE A 1 94 ? -8.5 14.625 3.861 1 85.88 94 PHE A O 1
ATOM 651 N N . GLY A 1 95 ? -6.609 14.469 5.137 1 81.88 95 GLY A N 1
ATOM 652 C CA . GLY A 1 95 ? -7.121 13.445 6.039 1 81.88 95 GLY A CA 1
ATOM 653 C C . GLY A 1 95 ? -6.746 12.039 5.613 1 81.88 95 GLY A C 1
ATOM 654 O O . GLY A 1 95 ? -6.797 11.711 4.426 1 81.88 95 GLY A O 1
ATOM 655 N N . VAL A 1 96 ? -6.348 11.234 6.594 1 82.19 96 VAL A N 1
ATOM 656 C CA . VAL A 1 96 ? -5.914 9.867 6.316 1 82.19 96 VAL A CA 1
ATOM 657 C C . VAL A 1 96 ? -7.078 9.062 5.742 1 82.19 96 VAL A C 1
ATOM 659 O O . VAL A 1 96 ? -6.918 8.359 4.742 1 82.19 96 VAL A O 1
ATOM 662 N N . GLY A 1 97 ? -8.219 9.258 6.301 1 79.75 97 GLY A N 1
ATOM 663 C CA . GLY A 1 97 ? -9.398 8.555 5.816 1 79.75 97 GLY A CA 1
ATOM 664 C C . GLY A 1 97 ? -9.742 8.883 4.375 1 79.75 97 GLY A C 1
ATOM 665 O O . GLY A 1 97 ? -9.992 7.984 3.57 1 79.75 97 GLY A O 1
ATOM 666 N N . ASN A 1 98 ? -9.688 10.117 4.055 1 81.69 98 ASN A N 1
ATOM 667 C CA . ASN A 1 98 ? -9.953 10.547 2.688 1 81.69 98 ASN A CA 1
ATOM 668 C C . ASN A 1 98 ? -8.914 10 1.715 1 81.69 98 ASN A C 1
ATOM 670 O O . ASN A 1 98 ? -9.258 9.562 0.615 1 81.69 98 ASN A O 1
ATOM 674 N N . ALA A 1 99 ? -7.711 10.117 2.127 1 88.5 99 ALA A N 1
ATOM 675 C CA . ALA A 1 99 ? -6.633 9.602 1.289 1 88.5 99 ALA A CA 1
ATOM 676 C C . ALA A 1 99 ? -6.828 8.117 0.993 1 88.5 99 ALA A C 1
ATOM 678 O O . ALA A 1 99 ? -6.75 7.695 -0.162 1 88.5 99 ALA A O 1
ATOM 679 N N . VAL A 1 100 ? -7.117 7.375 1.996 1 84.62 100 VAL A N 1
ATOM 680 C CA . VAL A 1 100 ? -7.277 5.93 1.878 1 84.62 100 VAL A CA 1
ATOM 681 C C . VAL A 1 100 ? -8.445 5.613 0.948 1 84.62 100 VAL A C 1
ATOM 683 O O . VAL A 1 100 ? -8.367 4.68 0.145 1 84.62 100 VAL A O 1
ATOM 686 N N . PHE A 1 101 ? -9.422 6.406 0.983 1 82.31 101 PHE A N 1
ATOM 687 C CA . PHE A 1 101 ? -10.602 6.18 0.151 1 82.31 101 PHE A CA 1
ATOM 688 C C . PHE A 1 101 ? -10.234 6.227 -1.328 1 82.31 101 PHE A C 1
ATOM 690 O O . PHE A 1 101 ? -10.602 5.336 -2.094 1 82.31 101 PHE A O 1
ATOM 697 N N . PHE A 1 102 ? -9.594 7.199 -1.752 1 87.94 102 PHE A N 1
ATOM 698 C CA . PHE A 1 102 ? -9.25 7.352 -3.16 1 87.94 102 PHE A CA 1
ATOM 699 C C . PHE A 1 102 ? -8.18 6.348 -3.568 1 87.94 102 PHE A C 1
ATOM 701 O O . PHE A 1 102 ? -8.172 5.867 -4.703 1 87.94 102 PHE A O 1
ATOM 708 N N . VAL A 1 103 ? -7.316 6.023 -2.682 1 92.81 103 VAL A N 1
ATOM 709 C CA . VAL A 1 103 ? -6.324 4.988 -2.936 1 92.81 103 VAL A CA 1
ATOM 710 C C . VAL A 1 103 ? -7.02 3.648 -3.166 1 92.81 103 VAL A C 1
ATOM 712 O O . VAL A 1 103 ? -6.668 2.91 -4.086 1 92.81 103 VAL A O 1
ATOM 715 N N . LEU A 1 104 ? -8.016 3.332 -2.363 1 88.31 104 LEU A N 1
ATOM 716 C CA . LEU A 1 104 ? -8.758 2.08 -2.488 1 88.31 104 LEU A CA 1
ATOM 717 C C . LEU A 1 104 ? -9.438 1.981 -3.848 1 88.31 104 LEU A C 1
ATOM 719 O O . LEU A 1 104 ? -9.438 0.919 -4.473 1 88.31 104 LEU A O 1
ATOM 723 N N . LEU A 1 105 ? -9.992 3.062 -4.277 1 85.12 105 LEU A N 1
ATOM 724 C CA . LEU A 1 105 ? -10.641 3.086 -5.586 1 85.12 105 LEU A CA 1
ATOM 725 C C . LEU A 1 105 ? -9.641 2.758 -6.691 1 85.12 105 LEU A C 1
ATOM 727 O O . LEU A 1 105 ? -9.945 1.977 -7.598 1 85.12 105 LEU A O 1
ATOM 731 N N . GLY A 1 106 ? -8.539 3.369 -6.621 1 90.88 106 GLY A N 1
ATOM 732 C CA . GLY A 1 106 ? -7.492 3.064 -7.59 1 90.88 106 GLY A CA 1
ATOM 733 C C . GLY A 1 106 ? -7.051 1.613 -7.555 1 90.88 106 GLY A C 1
ATOM 734 O O . GLY A 1 106 ? -6.855 0.995 -8.602 1 90.88 106 GLY A O 1
ATOM 735 N N . GLN A 1 107 ? -6.941 1.109 -6.375 1 91.62 107 GLN A N 1
ATOM 736 C CA . GLN A 1 107 ? -6.527 -0.281 -6.219 1 91.62 107 GLN A CA 1
ATOM 737 C C . GLN A 1 107 ? -7.547 -1.231 -6.84 1 91.62 107 GLN A C 1
ATOM 739 O O . GLN A 1 107 ? -7.176 -2.229 -7.465 1 91.62 107 GLN A O 1
ATOM 744 N N . LEU A 1 108 ? -8.789 -0.951 -6.648 1 85.31 108 LEU A N 1
ATOM 745 C CA . LEU A 1 108 ? -9.844 -1.805 -7.184 1 85.31 108 LEU A CA 1
ATOM 746 C C . LEU A 1 108 ? -9.797 -1.836 -8.711 1 85.31 108 LEU A C 1
ATOM 748 O O . LEU A 1 108 ? -9.898 -2.904 -9.312 1 85.31 108 LEU A O 1
ATOM 752 N N . VAL A 1 109 ? -9.648 -0.734 -9.297 1 87.5 109 VAL A N 1
ATOM 753 C CA . VAL A 1 109 ? -9.578 -0.631 -10.75 1 87.5 109 VAL A CA 1
ATOM 754 C C . VAL A 1 109 ? -8.359 -1.394 -11.266 1 87.5 109 VAL A C 1
ATOM 756 O O . VAL A 1 109 ? -8.477 -2.217 -12.18 1 87.5 109 VAL A O 1
ATOM 759 N N . SER A 1 110 ? -7.293 -1.137 -10.695 1 92.81 110 SER A N 1
ATOM 760 C CA . SER A 1 110 ? -6.035 -1.731 -11.133 1 92.81 110 SER A CA 1
ATOM 761 C C . SER A 1 110 ? -6.031 -3.24 -10.922 1 92.81 110 SER A C 1
ATOM 763 O O . SER A 1 110 ? -5.582 -3.994 -11.789 1 92.81 110 SER A O 1
ATOM 765 N N . ALA A 1 111 ? -6.488 -3.684 -9.812 1 87 111 ALA A N 1
ATOM 766 C CA . ALA A 1 111 ? -6.559 -5.117 -9.531 1 87 111 ALA A CA 1
ATOM 767 C C . ALA A 1 111 ? -7.457 -5.828 -10.539 1 87 111 ALA A C 1
ATOM 769 O O . ALA A 1 111 ? -7.133 -6.922 -11.008 1 87 111 ALA A O 1
ATOM 770 N N . ALA A 1 112 ? -8.555 -5.262 -10.852 1 84.81 112 ALA A N 1
ATOM 771 C CA . ALA A 1 112 ? -9.484 -5.844 -11.812 1 84.81 112 ALA A CA 1
ATOM 772 C C . ALA A 1 112 ? -8.836 -5.973 -13.188 1 84.81 112 ALA A C 1
ATOM 774 O O . ALA A 1 112 ? -9.008 -6.988 -13.867 1 84.81 112 ALA A O 1
ATOM 775 N N . LEU A 1 113 ? -8.125 -4.957 -13.57 1 89.69 113 LEU A N 1
ATOM 776 C CA . LEU A 1 113 ? -7.473 -4.973 -14.867 1 89.69 113 LEU A CA 1
ATOM 777 C C . LEU A 1 113 ? -6.367 -6.023 -14.914 1 89.69 113 LEU A C 1
ATOM 779 O O . LEU A 1 113 ? -6.234 -6.754 -15.898 1 89.69 113 LEU A O 1
ATOM 783 N N . ILE A 1 114 ? -5.641 -6.121 -13.875 1 90.62 114 ILE A N 1
ATOM 784 C CA . ILE A 1 114 ? -4.547 -7.082 -13.797 1 90.62 114 ILE A CA 1
ATOM 785 C C . ILE A 1 114 ? -5.102 -8.508 -13.852 1 90.62 114 ILE A C 1
ATOM 787 O O . ILE A 1 114 ? -4.602 -9.344 -14.602 1 90.62 114 ILE A O 1
ATOM 791 N N . ASP A 1 115 ? -6.098 -8.773 -13.094 1 84.12 115 ASP A N 1
ATOM 792 C CA . ASP A 1 115 ? -6.684 -10.109 -13.055 1 84.12 115 ASP A CA 1
ATOM 793 C C . ASP A 1 115 ? -7.352 -10.453 -14.383 1 84.12 115 ASP A C 1
ATOM 795 O O . ASP A 1 115 ? -7.23 -11.578 -14.875 1 84.12 115 ASP A O 1
ATOM 799 N N . GLN A 1 116 ? -8.078 -9.531 -14.984 1 84 116 GLN A N 1
ATOM 800 C CA . GLN A 1 116 ? -8.82 -9.758 -16.219 1 84 116 GLN A CA 1
ATOM 801 C C . GLN A 1 116 ? -7.875 -10.07 -17.375 1 84 116 GLN A C 1
ATOM 803 O O . GLN A 1 116 ? -8.148 -10.953 -18.188 1 84 116 GLN A O 1
ATOM 808 N N . PHE A 1 117 ? -6.75 -9.375 -17.469 1 91.19 117 PHE A N 1
ATOM 809 C CA . PHE A 1 117 ? -5.887 -9.469 -18.641 1 91.19 117 PHE A CA 1
ATOM 810 C C . PHE A 1 117 ? -4.621 -10.258 -18.312 1 91.19 117 PHE A C 1
ATOM 812 O O . PHE A 1 117 ? -3.809 -10.531 -19.203 1 91.19 117 PHE A O 1
ATOM 819 N N . GLY A 1 118 ? -4.48 -10.633 -17.062 1 89.44 118 GLY A N 1
ATOM 820 C CA . GLY A 1 118 ? -3.271 -11.336 -16.672 1 89.44 118 GLY A CA 1
ATOM 821 C C . GLY A 1 118 ? -2.008 -10.523 -16.875 1 89.44 118 GLY A C 1
ATOM 822 O O . GLY A 1 118 ? -1.034 -11.016 -17.453 1 89.44 118 GLY A O 1
ATOM 823 N N . LEU A 1 119 ? -2.07 -9.297 -16.484 1 90.88 119 LEU A N 1
ATOM 824 C CA . LEU A 1 119 ? -0.949 -8.383 -16.688 1 90.88 119 LEU A CA 1
ATOM 825 C C . LEU A 1 119 ? 0.227 -8.75 -15.789 1 90.88 119 LEU A C 1
ATOM 827 O O . LEU A 1 119 ? 0.035 -9.297 -14.703 1 90.88 119 LEU A O 1
ATOM 831 N N . PHE A 1 120 ? 1.503 -8.523 -16.203 1 92.06 120 PHE A N 1
ATOM 832 C CA . PHE A 1 120 ? 2.74 -8.68 -15.445 1 92.06 120 PHE A CA 1
ATOM 833 C C . PHE A 1 120 ? 2.955 -10.133 -15.047 1 92.06 120 PHE A C 1
ATOM 835 O O . PHE A 1 120 ? 3.377 -10.422 -13.922 1 92.06 120 PHE A O 1
ATOM 842 N N . THR A 1 121 ? 2.443 -11 -15.906 1 84.5 121 THR A N 1
ATOM 843 C CA . THR A 1 121 ? 2.658 -12.438 -15.805 1 84.5 121 THR A CA 1
ATOM 844 C C . THR A 1 121 ? 1.708 -13.055 -14.781 1 84.5 121 THR A C 1
ATOM 846 O O . THR A 1 121 ? 1.932 -14.18 -14.32 1 84.5 121 THR A O 1
ATOM 849 N N . ALA A 1 122 ? 0.758 -12.289 -14.352 1 84.56 122 ALA A N 1
ATOM 850 C CA . ALA A 1 122 ? -0.264 -12.852 -13.469 1 84.56 122 ALA A CA 1
ATOM 851 C C . ALA A 1 122 ? -1.157 -13.836 -14.227 1 84.56 122 ALA A C 1
ATOM 853 O O . ALA A 1 122 ? -1.252 -13.781 -15.453 1 84.56 122 ALA A O 1
ATOM 854 N N . THR A 1 123 ? -1.641 -14.742 -13.477 1 80.31 123 THR A N 1
ATOM 855 C CA . THR A 1 123 ? -2.615 -15.641 -14.086 1 80.31 123 THR A CA 1
ATOM 856 C C . THR A 1 123 ? -3.951 -14.938 -14.297 1 80.31 123 THR A C 1
ATOM 858 O O . THR A 1 123 ? -4.535 -14.414 -13.344 1 80.31 123 THR A O 1
ATOM 861 N N . ALA A 1 124 ? -4.301 -14.93 -15.523 1 82.06 124 ALA A N 1
ATOM 862 C CA . ALA A 1 124 ? -5.562 -14.258 -15.828 1 82.06 124 ALA A CA 1
ATOM 863 C C . ALA A 1 124 ? -6.738 -14.969 -15.156 1 82.06 124 ALA A C 1
ATOM 865 O O . ALA A 1 124 ? -6.816 -16.203 -15.172 1 82.06 124 ALA A O 1
ATOM 866 N N . GLN A 1 125 ? -7.438 -14.273 -14.5 1 76.19 125 GLN A N 1
ATOM 867 C CA . GLN A 1 125 ? -8.719 -14.719 -13.961 1 76.19 125 GLN A CA 1
ATOM 868 C C . GLN A 1 125 ? -9.867 -13.867 -14.508 1 76.19 125 GLN A C 1
ATOM 870 O O . GLN A 1 125 ? -10.008 -12.695 -14.141 1 76.19 125 GLN A O 1
ATOM 875 N N . PRO A 1 126 ? -10.609 -14.492 -15.383 1 78.44 126 PRO A N 1
ATOM 876 C CA . PRO A 1 126 ? -11.695 -13.711 -15.984 1 78.44 126 PRO A CA 1
ATOM 877 C C . PRO A 1 126 ? -12.664 -13.148 -14.945 1 78.44 126 PRO A C 1
ATOM 879 O O . PRO A 1 126 ? -12.938 -13.805 -13.93 1 78.44 126 PRO A O 1
ATOM 882 N N . LEU A 1 127 ? -12.938 -11.906 -15.219 1 78.12 127 LEU A N 1
ATOM 883 C CA . LEU A 1 127 ? -13.938 -11.281 -14.367 1 78.12 127 LEU A CA 1
ATOM 884 C C . LEU A 1 127 ? -15.289 -11.977 -14.516 1 78.12 127 LEU A C 1
ATOM 886 O O . LEU A 1 127 ? -15.93 -11.891 -15.562 1 78.12 127 LEU A O 1
ATOM 890 N N . THR A 1 128 ? -15.578 -12.797 -13.555 1 82.44 128 THR A N 1
ATOM 891 C CA . THR A 1 128 ? -16.906 -13.398 -13.523 1 82.44 128 THR A CA 1
ATOM 892 C C . THR A 1 128 ? -17.938 -12.406 -13 1 82.44 128 THR A C 1
ATOM 894 O O . THR A 1 128 ? -17.578 -11.359 -12.445 1 82.44 128 THR A O 1
ATOM 897 N N . TRP A 1 129 ? -19.141 -12.664 -13.336 1 84.25 129 TRP A N 1
ATOM 898 C CA . TRP A 1 129 ? -20.219 -11.789 -12.867 1 84.25 129 TRP A CA 1
ATOM 899 C C . TRP A 1 129 ? -20.172 -11.648 -11.344 1 84.25 129 TRP A C 1
ATOM 901 O O . TRP A 1 129 ? -20.438 -10.57 -10.812 1 84.25 129 TRP A O 1
ATOM 911 N N . MET A 1 130 ? -19.891 -12.695 -10.734 1 82.06 130 MET A N 1
ATOM 912 C CA . MET A 1 130 ? -19.828 -12.664 -9.273 1 82.06 130 MET A CA 1
ATOM 913 C C . MET A 1 130 ? -18.656 -11.82 -8.789 1 82.06 130 MET A C 1
ATOM 915 O O . MET A 1 130 ? -18.797 -11.055 -7.828 1 82.06 130 MET A O 1
ATOM 919 N N . ARG A 1 131 ? -17.562 -11.969 -9.422 1 76.62 131 ARG A N 1
ATOM 920 C CA . ARG A 1 131 ? -16.406 -11.141 -9.062 1 76.62 131 ARG A CA 1
ATOM 921 C C . ARG A 1 131 ? -16.688 -9.672 -9.359 1 76.62 131 ARG A C 1
ATOM 923 O O . ARG A 1 131 ? -16.328 -8.797 -8.57 1 76.62 131 ARG A O 1
ATOM 930 N N . GLY A 1 132 ? -17.297 -9.484 -10.453 1 82.06 132 GLY A N 1
ATOM 931 C CA . GLY A 1 132 ? -17.672 -8.125 -10.805 1 82.06 132 GLY A CA 1
ATOM 932 C C . GLY A 1 132 ? -18.625 -7.496 -9.805 1 82.06 132 GLY A C 1
ATOM 933 O O . GLY A 1 132 ? -18.469 -6.332 -9.438 1 82.06 132 GLY A O 1
ATOM 934 N N . LEU A 1 133 ? -19.547 -8.266 -9.438 1 86.56 133 LEU A N 1
ATOM 935 C CA . LEU A 1 133 ? -20.5 -7.797 -8.438 1 86.56 133 LEU A CA 1
ATOM 936 C C . LEU A 1 133 ? -19.797 -7.457 -7.125 1 86.56 133 LEU A C 1
ATOM 938 O O . LEU A 1 133 ? -20.094 -6.434 -6.504 1 86.56 133 LEU A O 1
ATOM 942 N N . GLY A 1 134 ? -18.984 -8.367 -6.73 1 81.38 134 GLY A N 1
ATOM 943 C CA . GLY A 1 134 ? -18.219 -8.117 -5.516 1 81.38 134 GLY A CA 1
ATOM 944 C C . GLY A 1 134 ? -17.406 -6.84 -5.574 1 81.38 134 GLY A C 1
ATOM 945 O O . GLY A 1 134 ? -17.438 -6.031 -4.645 1 81.38 134 GLY A O 1
ATOM 946 N N . LEU A 1 135 ? -16.766 -6.629 -6.664 1 77.69 135 LEU A N 1
ATOM 947 C CA . LEU A 1 135 ? -16 -5.406 -6.875 1 77.69 135 LEU A CA 1
ATOM 948 C C . LEU A 1 135 ? -16.906 -4.184 -6.867 1 77.69 135 LEU A C 1
ATOM 950 O O . LEU A 1 135 ? -16.547 -3.143 -6.309 1 77.69 135 LEU A O 1
ATOM 954 N N . GLY A 1 136 ? -17.969 -4.316 -7.516 1 83.69 136 GLY A N 1
ATOM 955 C CA . GLY A 1 136 ? -18.953 -3.24 -7.523 1 83.69 136 GLY A CA 1
ATOM 956 C C . GLY A 1 136 ? -19.453 -2.875 -6.141 1 83.69 136 GLY A C 1
ATOM 957 O O . GLY A 1 136 ? -19.531 -1.694 -5.797 1 83.69 136 GLY A O 1
ATOM 958 N N . VAL A 1 137 ? -19.766 -3.873 -5.426 1 86.44 137 VAL A N 1
ATOM 959 C CA . VAL A 1 137 ? -20.25 -3.66 -4.062 1 86.44 137 VAL A CA 1
ATOM 960 C C . VAL A 1 137 ? -19.156 -3.002 -3.229 1 86.44 137 VAL A C 1
ATOM 962 O O . VAL A 1 137 ? -19.422 -2.09 -2.443 1 86.44 137 VAL A O 1
ATOM 965 N N . MET A 1 138 ? -17.953 -3.424 -3.406 1 79.12 138 MET A N 1
ATOM 966 C CA . MET A 1 138 ? -16.844 -2.787 -2.719 1 79.12 138 MET A CA 1
ATOM 967 C C . MET A 1 138 ? -16.734 -1.312 -3.09 1 79.12 138 MET A C 1
ATOM 969 O O . MET A 1 138 ? -16.547 -0.459 -2.221 1 79.12 138 MET A O 1
ATOM 973 N N . GLY A 1 139 ? -16.828 -1.095 -4.305 1 81.5 139 GLY A N 1
ATOM 974 C CA . GLY A 1 139 ? -16.812 0.283 -4.773 1 81.5 139 GLY A CA 1
ATOM 975 C C . GLY A 1 139 ? -17.922 1.128 -4.18 1 81.5 139 GLY A C 1
ATOM 976 O O . GLY A 1 139 ? -17.703 2.279 -3.801 1 81.5 139 GLY A O 1
ATOM 977 N N . LEU A 1 140 ? -19.078 0.539 -4.117 1 86.06 140 LEU A N 1
ATOM 978 C CA . LEU A 1 140 ? -20.219 1.227 -3.51 1 86.06 140 LEU A CA 1
ATOM 979 C C . LEU A 1 140 ? -19.922 1.566 -2.053 1 86.06 140 LEU A C 1
ATOM 981 O O . LEU A 1 140 ? -20.297 2.645 -1.577 1 86.06 140 LEU A O 1
ATOM 985 N N . GLY A 1 141 ? -19.375 0.637 -1.409 1 81.69 141 GLY A N 1
ATOM 986 C CA . GLY A 1 141 ? -18.984 0.887 -0.029 1 81.69 141 GLY A CA 1
ATOM 987 C C . GLY A 1 141 ? -18.047 2.062 0.122 1 81.69 141 GLY A C 1
ATOM 988 O O . GLY A 1 141 ? -18.188 2.877 1.035 1 81.69 141 GLY A O 1
ATOM 989 N N . VAL A 1 142 ? -17.109 2.188 -0.733 1 74.62 142 VAL A N 1
ATOM 990 C CA . VAL A 1 142 ? -16.172 3.307 -0.741 1 74.62 142 VAL A CA 1
ATOM 991 C C . VAL A 1 142 ? -16.922 4.617 -0.937 1 74.62 142 VAL A C 1
ATOM 993 O O . VAL A 1 142 ? -16.688 5.594 -0.228 1 74.62 142 VAL A O 1
ATOM 996 N N . VAL A 1 143 ? -17.797 4.641 -1.872 1 77.38 143 VAL A N 1
ATOM 997 C CA . VAL A 1 143 ? -18.578 5.84 -2.186 1 77.38 143 VAL A CA 1
ATOM 998 C C . VAL A 1 143 ? -19.406 6.25 -0.975 1 77.38 143 VAL A C 1
ATOM 1000 O O . VAL A 1 143 ? -19.469 7.434 -0.626 1 77.38 143 VAL A O 1
ATOM 1003 N N . ILE A 1 144 ? -20 5.305 -0.358 1 84.31 144 ILE A N 1
ATOM 1004 C CA . ILE A 1 144 ? -20.828 5.59 0.811 1 84.31 144 ILE A CA 1
ATOM 1005 C C . ILE A 1 144 ? -19.969 6.191 1.918 1 84.31 144 ILE A C 1
ATOM 1007 O O . ILE A 1 144 ? -20.359 7.168 2.561 1 84.31 144 ILE A O 1
ATOM 1011 N N . THR A 1 145 ? -18.844 5.648 2.117 1 74.69 145 THR A N 1
ATOM 1012 C CA . THR A 1 145 ? -17.953 6.148 3.148 1 74.69 145 THR A CA 1
ATOM 1013 C C . THR A 1 145 ? -17.531 7.586 2.852 1 74.69 145 THR A C 1
ATOM 1015 O O . THR A 1 145 ? -17.391 8.398 3.766 1 74.69 145 THR A O 1
ATOM 1018 N N . GLN A 1 146 ? -17.375 7.871 1.594 1 73.81 146 GLN A N 1
ATOM 1019 C CA . GLN A 1 146 ? -16.953 9.219 1.209 1 73.81 146 GLN A CA 1
ATOM 1020 C C . GLN A 1 146 ? -18.078 10.219 1.384 1 73.81 146 GLN A C 1
ATOM 1022 O O . GLN A 1 146 ? -17.844 11.398 1.665 1 73.81 146 GLN A O 1
ATOM 1027 N N . LEU A 1 147 ? -19.25 9.727 1.149 1 75.31 147 LEU A N 1
ATOM 1028 C CA . LEU A 1 147 ? -20.406 10.602 1.33 1 75.31 147 LEU A CA 1
ATOM 1029 C C . LEU A 1 147 ? -20.594 10.953 2.803 1 75.31 147 LEU A C 1
ATOM 1031 O O . LEU A 1 147 ? -21.109 12.023 3.129 1 75.31 147 LEU A O 1
ATOM 1035 N N . ALA A 1 148 ? -20.141 10.062 3.596 1 67.88 148 ALA A N 1
ATOM 1036 C CA . ALA A 1 148 ? -20.234 10.312 5.031 1 67.88 148 ALA A CA 1
ATOM 1037 C C . ALA A 1 148 ? -19.188 11.328 5.48 1 67.88 148 ALA A C 1
ATOM 1039 O O . ALA A 1 148 ? -19.375 12.031 6.473 1 67.88 148 ALA A O 1
ATOM 1040 N N . ALA A 1 149 ? -18.031 11.305 4.957 1 61.03 149 ALA A N 1
ATOM 1041 C CA . ALA A 1 149 ? -16.938 12.203 5.34 1 61.03 149 ALA A CA 1
ATOM 1042 C C . ALA A 1 149 ? -17.25 13.633 4.922 1 61.03 149 ALA A C 1
ATOM 1044 O O . ALA A 1 149 ? -16.609 14.578 5.398 1 61.03 149 ALA A O 1
ATOM 1045 N N . ARG A 1 150 ? -18.203 13.875 4.031 1 54.72 150 ARG A N 1
ATOM 1046 C CA . ARG A 1 150 ? -18.625 15.234 3.684 1 54.72 150 ARG A CA 1
ATOM 1047 C C . ARG A 1 150 ? -19.656 15.75 4.676 1 54.72 150 ARG A C 1
ATOM 1049 O O . ARG A 1 150 ? -20.438 14.984 5.223 1 54.72 150 ARG A O 1
ATOM 1056 N N . MET B 1 1 ? 2.766 24.297 0.537 1 65.88 1 MET B N 1
ATOM 1057 C CA . MET B 1 1 ? 1.356 24.594 0.289 1 65.88 1 MET B CA 1
ATOM 1058 C C . MET B 1 1 ? 0.554 23.312 0.139 1 65.88 1 MET B C 1
ATOM 1060 O O . MET B 1 1 ? 0.998 22.359 -0.524 1 65.88 1 MET B O 1
ATOM 1064 N N . ALA B 1 2 ? -0.581 23.203 0.697 1 79.19 2 ALA B N 1
ATOM 1065 C CA . ALA B 1 2 ? -1.497 22.062 0.617 1 79.19 2 ALA B CA 1
ATOM 1066 C C . ALA B 1 2 ? -2.131 21.969 -0.768 1 79.19 2 ALA B C 1
ATOM 1068 O O . ALA B 1 2 ? -2.441 22.984 -1.388 1 79.19 2 ALA B O 1
ATOM 1069 N N . PRO B 1 3 ? -2.193 20.75 -1.32 1 84.75 3 PRO B N 1
ATOM 1070 C CA . PRO B 1 3 ? -2.822 20.594 -2.633 1 84.75 3 PRO B CA 1
ATOM 1071 C C . PRO B 1 3 ? -4.332 20.828 -2.596 1 84.75 3 PRO B C 1
ATOM 1073 O O . PRO B 1 3 ? -4.953 20.688 -1.539 1 84.75 3 PRO B O 1
ATOM 1076 N N . SER B 1 4 ? -4.891 21.344 -3.74 1 90.5 4 SER B N 1
ATOM 1077 C CA . SER B 1 4 ? -6.344 21.422 -3.84 1 90.5 4 SER B CA 1
ATOM 1078 C C . SER B 1 4 ? -6.992 20.062 -3.625 1 90.5 4 SER B C 1
ATOM 1080 O O . SER B 1 4 ? -6.348 19.031 -3.82 1 90.5 4 SER B O 1
ATOM 1082 N N . PRO B 1 5 ? -8.234 20.016 -3.197 1 87.56 5 PRO B N 1
ATOM 1083 C CA . PRO B 1 5 ? -8.914 18.734 -2.963 1 87.56 5 PRO B CA 1
ATOM 1084 C C . PRO B 1 5 ? -8.938 17.844 -4.203 1 87.56 5 PRO B C 1
ATOM 1086 O O . PRO B 1 5 ? -8.773 16.625 -4.098 1 87.56 5 PRO B O 1
ATOM 1089 N N . LEU B 1 6 ? -9.102 18.438 -5.305 1 90.75 6 LEU B N 1
ATOM 1090 C CA . LEU B 1 6 ? -9.125 17.656 -6.535 1 90.75 6 LEU B CA 1
ATOM 1091 C C . LEU B 1 6 ? -7.75 17.078 -6.844 1 90.75 6 LEU B C 1
ATOM 1093 O O . LEU B 1 6 ? -7.641 15.914 -7.25 1 90.75 6 LEU B O 1
ATOM 1097 N N . THR B 1 7 ? -6.773 17.859 -6.656 1 94.56 7 THR B N 1
ATOM 1098 C CA . THR B 1 7 ? -5.414 17.375 -6.875 1 94.56 7 THR B CA 1
ATOM 1099 C C . THR B 1 7 ? -5.062 16.266 -5.887 1 94.56 7 THR B C 1
ATOM 1101 O O . THR B 1 7 ? -4.465 15.258 -6.266 1 94.56 7 THR B O 1
ATOM 1104 N N . ALA B 1 8 ? -5.496 16.531 -4.68 1 94.69 8 ALA B N 1
ATOM 1105 C CA . ALA B 1 8 ? -5.25 15.523 -3.65 1 94.69 8 ALA B CA 1
ATOM 1106 C C . ALA B 1 8 ? -5.941 14.203 -3.996 1 94.69 8 ALA B C 1
ATOM 1108 O O . ALA B 1 8 ? -5.32 13.141 -3.945 1 94.69 8 ALA B O 1
ATOM 1109 N N . ALA B 1 9 ? -7.156 14.312 -4.414 1 91.44 9 ALA B N 1
ATOM 1110 C CA . ALA B 1 9 ? -7.938 13.133 -4.777 1 91.44 9 ALA B CA 1
ATOM 1111 C C . ALA B 1 9 ? -7.32 12.414 -5.973 1 91.44 9 ALA B C 1
ATOM 1113 O O . ALA B 1 9 ? -7.191 11.188 -5.965 1 91.44 9 ALA B O 1
ATOM 1114 N N . ALA B 1 10 ? -6.934 13.148 -6.949 1 96.19 10 ALA B N 1
ATOM 1115 C CA . ALA B 1 10 ? -6.344 12.57 -8.156 1 96.19 10 ALA B CA 1
ATOM 1116 C C . ALA B 1 10 ? -5.023 11.875 -7.84 1 96.19 10 ALA B C 1
ATOM 1118 O O . ALA B 1 10 ? -4.742 10.797 -8.367 1 96.19 10 ALA B O 1
ATOM 1119 N N . LEU B 1 11 ? -4.23 12.5 -7.043 1 97.12 11 LEU B N 1
ATOM 1120 C CA . LEU B 1 11 ? -2.941 11.93 -6.664 1 97.12 11 LEU B CA 1
ATOM 1121 C C . LEU B 1 11 ? -3.125 10.641 -5.875 1 97.12 11 LEU B C 1
ATOM 1123 O O . LEU B 1 11 ? -2.412 9.664 -6.102 1 97.12 11 LEU B O 1
ATOM 1127 N N . MET B 1 12 ? -4.07 10.633 -4.965 1 95.94 12 MET B N 1
ATOM 1128 C CA . MET B 1 12 ? -4.324 9.445 -4.156 1 95.94 12 MET B CA 1
ATOM 1129 C C . MET B 1 12 ? -4.891 8.32 -5.012 1 95.94 12 MET B C 1
ATOM 1131 O O . MET B 1 12 ? -4.531 7.152 -4.828 1 95.94 12 MET B O 1
ATOM 1135 N N . PHE B 1 13 ? -5.723 8.695 -5.957 1 94.31 13 PHE B N 1
ATOM 1136 C CA . PHE B 1 13 ? -6.238 7.707 -6.895 1 94.31 13 PHE B CA 1
ATOM 1137 C C . PHE B 1 13 ? -5.113 7.098 -7.719 1 94.31 13 PHE B C 1
ATOM 1139 O O . PHE B 1 13 ? -5.027 5.875 -7.859 1 94.31 13 PHE B O 1
ATOM 1146 N N . ALA B 1 14 ? -4.266 7.922 -8.25 1 97.94 14 ALA B N 1
ATOM 1147 C CA . ALA B 1 14 ? -3.131 7.469 -9.047 1 97.94 14 ALA B CA 1
ATOM 1148 C C . ALA B 1 14 ? -2.205 6.578 -8.227 1 97.94 14 ALA B C 1
ATOM 1150 O O . ALA B 1 14 ? -1.706 5.566 -8.727 1 97.94 14 ALA B O 1
ATOM 1151 N N . ALA B 1 15 ? -1.937 6.98 -7.023 1 97.81 15 ALA B N 1
ATOM 1152 C CA . ALA B 1 15 ? -1.113 6.176 -6.125 1 97.81 15 ALA B CA 1
ATOM 1153 C C . ALA B 1 15 ? -1.746 4.812 -5.879 1 97.81 15 ALA B C 1
ATOM 1155 O O . ALA B 1 15 ? -1.049 3.795 -5.832 1 97.81 15 ALA B O 1
ATOM 1156 N N . GLY B 1 16 ? -3.049 4.773 -5.734 1 96.12 16 GLY B N 1
ATOM 1157 C CA . GLY B 1 16 ? -3.781 3.527 -5.555 1 96.12 16 GLY B CA 1
ATOM 1158 C C . GLY B 1 16 ? -3.664 2.59 -6.742 1 96.12 16 GLY B C 1
ATOM 1159 O O . GLY B 1 16 ? -3.57 1.373 -6.57 1 96.12 16 GLY B O 1
ATOM 1160 N N . LEU B 1 17 ? -3.629 3.133 -7.93 1 96.31 17 LEU B N 1
ATOM 1161 C CA . LEU B 1 17 ? -3.432 2.324 -9.133 1 96.31 17 LEU B CA 1
ATOM 1162 C C . LEU B 1 17 ? -2.104 1.577 -9.07 1 96.31 17 LEU B C 1
ATOM 1164 O O . LEU B 1 17 ? -1.984 0.469 -9.594 1 96.31 17 LEU B O 1
ATOM 1168 N N . GLY B 1 18 ? -1.207 2.154 -8.445 1 97.38 18 GLY B N 1
ATOM 1169 C CA . GLY B 1 18 ? 0.153 1.642 -8.445 1 97.38 18 GLY B CA 1
ATOM 1170 C C . GLY B 1 18 ? 0.359 0.49 -7.48 1 97.38 18 GLY B C 1
ATOM 1171 O O . GLY B 1 18 ? 1.268 -0.323 -7.66 1 97.38 18 GLY B O 1
ATOM 1172 N N . ILE B 1 19 ? -0.469 0.352 -6.477 1 96.25 19 ILE B N 1
ATOM 1173 C CA . ILE B 1 19 ? -0.243 -0.61 -5.402 1 96.25 19 ILE B CA 1
ATOM 1174 C C . ILE B 1 19 ? -0.402 -2.029 -5.941 1 96.25 19 ILE B C 1
ATOM 1176 O O . ILE B 1 19 ? 0.514 -2.848 -5.828 1 96.25 19 ILE B O 1
ATOM 1180 N N . PRO B 1 20 ? -1.516 -2.396 -6.672 1 94.75 20 PRO B N 1
ATOM 1181 C CA . PRO B 1 20 ? -1.575 -3.736 -7.262 1 94.75 20 PRO B CA 1
ATOM 1182 C C . PRO B 1 20 ? -0.513 -3.953 -8.336 1 94.75 20 PRO B C 1
ATOM 1184 O O . PRO B 1 20 ? -0.035 -5.074 -8.523 1 94.75 20 PRO B O 1
ATOM 1187 N N . VAL B 1 21 ? -0.112 -2.889 -8.992 1 95.88 21 VAL B N 1
ATOM 1188 C CA . VAL B 1 21 ? 0.908 -2.986 -10.031 1 95.88 21 VAL B CA 1
ATOM 1189 C C . VAL B 1 21 ? 2.248 -3.371 -9.406 1 95.88 21 VAL B C 1
ATOM 1191 O O . VAL B 1 21 ? 2.912 -4.297 -9.875 1 95.88 21 VAL B O 1
ATOM 1194 N N . LEU B 1 22 ? 2.611 -2.648 -8.328 1 96.31 22 LEU B N 1
ATOM 1195 C CA . LEU B 1 22 ? 3.867 -3.021 -7.684 1 96.31 22 LEU B CA 1
ATOM 1196 C C . LEU B 1 22 ? 3.803 -4.449 -7.152 1 96.31 22 LEU B C 1
ATOM 1198 O O . LEU B 1 22 ? 4.812 -5.156 -7.133 1 96.31 22 LEU B O 1
ATOM 1202 N N . ALA B 1 23 ? 2.643 -4.883 -6.617 1 94.81 23 ALA B N 1
ATOM 1203 C CA . ALA B 1 23 ? 2.477 -6.238 -6.102 1 94.81 23 ALA B CA 1
ATOM 1204 C C . ALA B 1 23 ? 2.725 -7.273 -7.195 1 94.81 23 ALA B C 1
ATOM 1206 O O . ALA B 1 23 ? 3.455 -8.242 -6.984 1 94.81 23 ALA B O 1
ATOM 1207 N N . ALA B 1 24 ? 2.143 -7.043 -8.359 1 94.44 24 ALA B N 1
ATOM 1208 C CA . ALA B 1 24 ? 2.273 -7.973 -9.477 1 94.44 24 ALA B CA 1
ATOM 1209 C C . ALA B 1 24 ? 3.703 -7.988 -10.016 1 94.44 24 ALA B C 1
ATOM 1211 O O . ALA B 1 24 ? 4.254 -9.055 -10.297 1 94.44 24 ALA B O 1
ATOM 1212 N N . ILE B 1 25 ? 4.305 -6.836 -10.188 1 96.38 25 ILE B N 1
ATOM 1213 C CA . ILE B 1 25 ? 5.664 -6.711 -10.695 1 96.38 25 ILE B CA 1
ATOM 1214 C C . ILE B 1 25 ? 6.637 -7.406 -9.75 1 96.38 25 ILE B C 1
ATOM 1216 O O . ILE B 1 25 ? 7.504 -8.164 -10.188 1 96.38 25 ILE B O 1
ATOM 1220 N N . ASN B 1 26 ? 6.445 -7.16 -8.469 1 95.88 26 ASN B N 1
ATOM 1221 C CA . ASN B 1 26 ? 7.371 -7.738 -7.504 1 95.88 26 ASN B CA 1
ATOM 1222 C C . ASN B 1 26 ? 7.176 -9.25 -7.371 1 95.88 26 ASN B C 1
ATOM 1224 O O . ASN B 1 26 ? 8.133 -9.984 -7.133 1 95.88 26 ASN B O 1
ATOM 1228 N N . ALA B 1 27 ? 5.898 -9.68 -7.477 1 93.88 27 ALA B N 1
ATOM 1229 C CA . ALA B 1 27 ? 5.645 -11.117 -7.523 1 93.88 27 ALA B CA 1
ATOM 1230 C C . ALA B 1 27 ? 6.398 -11.773 -8.68 1 93.88 27 ALA B C 1
ATOM 1232 O O . ALA B 1 27 ? 6.996 -12.836 -8.516 1 93.88 27 ALA B O 1
ATOM 1233 N N . ALA B 1 28 ? 6.398 -11.141 -9.805 1 93.88 28 ALA B N 1
ATOM 1234 C CA . ALA B 1 28 ? 7.121 -11.641 -10.969 1 93.88 28 ALA B CA 1
ATOM 1235 C C . ALA B 1 28 ? 8.625 -11.672 -10.711 1 93.88 28 ALA B C 1
ATOM 1237 O O . ALA B 1 28 ? 9.305 -12.648 -11.031 1 93.88 28 ALA B O 1
ATOM 1238 N N . LEU B 1 29 ? 9.156 -10.617 -10.164 1 94.31 29 LEU B N 1
ATOM 1239 C CA . LEU B 1 29 ? 10.578 -10.555 -9.844 1 94.31 29 LEU B CA 1
ATOM 1240 C C . LEU B 1 29 ? 10.953 -11.633 -8.828 1 94.31 29 LEU B C 1
ATOM 1242 O O . LEU B 1 29 ? 12.016 -12.25 -8.93 1 94.31 29 LEU B O 1
ATOM 1246 N N . GLY B 1 30 ? 10.062 -11.727 -7.805 1 93.88 30 GLY B N 1
ATOM 1247 C CA . GLY B 1 30 ? 10.281 -12.781 -6.824 1 93.88 30 GLY B CA 1
ATOM 1248 C C . GLY B 1 30 ? 10.406 -14.156 -7.449 1 93.88 30 GLY B C 1
ATOM 1249 O O . GLY B 1 30 ? 11.234 -14.969 -7.023 1 93.88 30 GLY B O 1
ATOM 1250 N N . ARG B 1 31 ? 9.57 -14.43 -8.43 1 90.69 31 ARG B N 1
ATOM 1251 C CA . ARG B 1 31 ? 9.641 -15.695 -9.148 1 90.69 31 ARG B CA 1
ATOM 1252 C C . ARG B 1 31 ? 10.945 -15.812 -9.93 1 90.69 31 ARG B C 1
ATOM 1254 O O . ARG B 1 31 ? 11.57 -16.875 -9.953 1 90.69 31 ARG B O 1
ATOM 1261 N N . THR B 1 32 ? 11.297 -14.758 -10.555 1 91.38 32 THR B N 1
ATOM 1262 C CA . THR B 1 32 ? 12.516 -14.742 -11.359 1 91.38 32 THR 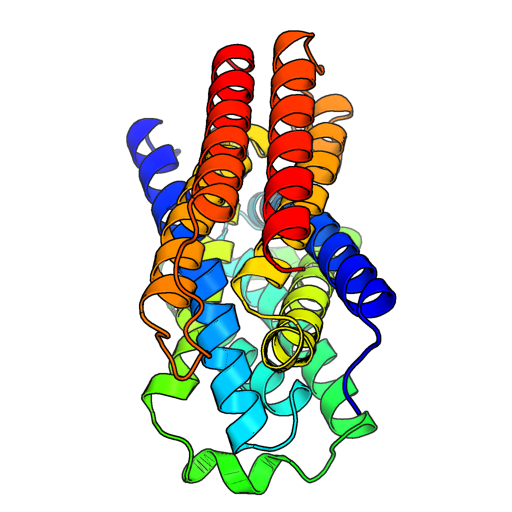B CA 1
ATOM 1263 C C . THR B 1 32 ? 13.742 -15 -10.484 1 91.38 32 THR B C 1
ATOM 1265 O O . THR B 1 32 ? 14.625 -15.766 -10.859 1 91.38 32 THR B O 1
ATOM 1268 N N . LEU B 1 33 ? 13.766 -14.453 -9.336 1 92.75 33 LEU B N 1
ATOM 1269 C CA . LEU B 1 33 ? 14.922 -14.547 -8.445 1 92.75 33 LEU B CA 1
ATOM 1270 C C . LEU B 1 33 ? 14.82 -15.789 -7.566 1 92.75 33 LEU B C 1
ATOM 1272 O O . LEU B 1 33 ? 15.812 -16.203 -6.961 1 92.75 33 LEU B O 1
ATOM 1276 N N . GLY B 1 34 ? 13.586 -16.312 -7.492 1 90.19 34 GLY B N 1
ATOM 1277 C CA . GLY B 1 34 ? 13.344 -17.453 -6.625 1 90.19 34 GLY B CA 1
ATOM 1278 C C . GLY B 1 34 ? 13.328 -17.078 -5.152 1 90.19 34 GLY B C 1
ATOM 1279 O O . GLY B 1 34 ? 13.516 -17.938 -4.289 1 90.19 34 GLY B O 1
ATOM 1280 N N . ALA B 1 35 ? 13.242 -15.836 -4.844 1 94.06 35 ALA B N 1
ATOM 1281 C CA . ALA B 1 35 ? 13.273 -15.352 -3.469 1 94.06 35 ALA B CA 1
ATOM 1282 C C . ALA B 1 35 ? 12.469 -14.062 -3.326 1 94.06 35 ALA B C 1
ATOM 1284 O O . ALA B 1 35 ? 12.961 -12.977 -3.643 1 94.06 35 ALA B O 1
ATOM 1285 N N . PRO B 1 36 ? 11.32 -14.148 -2.721 1 93.62 36 PRO B N 1
ATOM 1286 C CA . PRO B 1 36 ? 10.492 -12.953 -2.533 1 93.62 36 PRO B CA 1
ATOM 1287 C C . PRO B 1 36 ? 11.211 -11.844 -1.769 1 93.62 36 PRO B C 1
ATOM 1289 O O . PRO B 1 36 ? 11.039 -10.664 -2.082 1 93.62 36 PRO B O 1
ATOM 1292 N N . ALA B 1 37 ? 12.008 -12.219 -0.799 1 95.75 37 ALA B N 1
ATOM 1293 C CA . ALA B 1 37 ? 12.711 -11.234 0.017 1 95.75 37 ALA B CA 1
ATOM 1294 C C . ALA B 1 37 ? 13.75 -10.477 -0.81 1 95.75 37 ALA B C 1
ATOM 1296 O O . ALA B 1 37 ? 13.984 -9.289 -0.583 1 95.75 37 ALA B O 1
ATOM 1297 N N . ALA B 1 38 ? 14.336 -11.133 -1.742 1 95.62 38 ALA B N 1
ATOM 1298 C CA . ALA B 1 38 ? 15.281 -10.469 -2.637 1 95.62 38 ALA B CA 1
ATOM 1299 C C . ALA B 1 38 ? 14.578 -9.461 -3.533 1 95.62 38 ALA B C 1
ATOM 1301 O O . ALA B 1 38 ? 15.086 -8.359 -3.754 1 95.62 38 ALA B O 1
ATOM 1302 N N . ALA B 1 39 ? 13.469 -9.883 -4.066 1 96.5 39 ALA B N 1
ATOM 1303 C CA . ALA B 1 39 ? 12.664 -8.969 -4.879 1 96.5 39 ALA B CA 1
ATOM 1304 C C . ALA B 1 39 ? 12.266 -7.73 -4.082 1 96.5 39 ALA B C 1
ATOM 1306 O O . ALA B 1 39 ? 12.336 -6.609 -4.586 1 96.5 39 ALA B O 1
ATOM 1307 N N . ALA B 1 40 ? 11.867 -7.961 -2.846 1 97.62 40 ALA B N 1
ATOM 1308 C CA . ALA B 1 40 ? 11.484 -6.848 -1.98 1 97.62 40 ALA B CA 1
ATOM 1309 C C . ALA B 1 40 ? 12.664 -5.918 -1.723 1 97.62 40 ALA B C 1
ATOM 1311 O O . ALA B 1 40 ? 12.516 -4.695 -1.725 1 97.62 40 ALA B O 1
ATOM 1312 N N . ALA B 1 41 ? 13.828 -6.477 -1.457 1 96.69 41 ALA B N 1
ATOM 1313 C CA . ALA B 1 41 ? 15.023 -5.672 -1.218 1 96.69 41 ALA B CA 1
ATOM 1314 C C . ALA B 1 41 ? 15.336 -4.785 -2.42 1 96.69 41 ALA B C 1
ATOM 1316 O O . ALA B 1 41 ? 15.641 -3.6 -2.262 1 96.69 41 ALA B O 1
ATOM 1317 N N . VAL B 1 42 ? 15.266 -5.336 -3.578 1 96.5 42 VAL B N 1
ATOM 1318 C CA . VAL B 1 42 ? 15.508 -4.574 -4.797 1 96.5 42 VAL B CA 1
ATOM 1319 C C . VAL B 1 42 ? 14.484 -3.449 -4.918 1 96.5 42 VAL B C 1
ATOM 1321 O O . VAL B 1 42 ? 14.836 -2.311 -5.238 1 96.5 42 VAL B O 1
ATOM 1324 N N . LEU B 1 43 ? 13.234 -3.795 -4.695 1 98.12 43 LEU B N 1
ATOM 1325 C CA . LEU B 1 43 ? 12.156 -2.816 -4.719 1 98.12 43 LEU B CA 1
ATOM 1326 C C . LEU B 1 43 ? 12.477 -1.631 -3.814 1 98.12 43 LEU B C 1
ATOM 1328 O O . LEU B 1 43 ? 12.352 -0.477 -4.23 1 98.12 43 LEU B O 1
ATOM 1332 N N . PHE B 1 44 ? 12.953 -1.871 -2.625 1 98.5 44 PHE B N 1
ATOM 1333 C CA . PHE B 1 44 ? 13.156 -0.803 -1.651 1 98.5 44 PHE B CA 1
ATOM 1334 C C . PHE B 1 44 ? 14.406 0 -1.979 1 98.5 44 PHE B C 1
ATOM 1336 O O . PHE B 1 44 ? 14.516 1.169 -1.603 1 98.5 44 PHE B O 1
ATOM 1343 N N . VAL B 1 45 ? 15.375 -0.589 -2.674 1 97.69 45 VAL B N 1
ATOM 1344 C CA . VAL B 1 45 ? 16.516 0.176 -3.166 1 97.69 45 VAL B CA 1
ATOM 1345 C C . VAL B 1 45 ? 16.047 1.211 -4.184 1 97.69 45 VAL B C 1
ATOM 1347 O O . VAL B 1 45 ? 16.422 2.385 -4.105 1 97.69 45 VAL B O 1
ATOM 1350 N N . VAL B 1 46 ? 15.242 0.734 -5.117 1 98.25 46 VAL B N 1
ATOM 1351 C CA . VAL B 1 46 ? 14.727 1.62 -6.152 1 98.25 46 VAL B CA 1
ATOM 1352 C C . VAL B 1 46 ? 13.836 2.691 -5.523 1 98.25 46 VAL B C 1
ATOM 1354 O O . VAL B 1 46 ? 13.922 3.867 -5.883 1 98.25 46 VAL B O 1
ATOM 1357 N N . ALA B 1 47 ? 13.008 2.285 -4.59 1 98.62 47 ALA B N 1
ATOM 1358 C CA . ALA B 1 47 ? 12.125 3.225 -3.908 1 98.62 47 ALA B CA 1
ATOM 1359 C C . ALA B 1 47 ? 12.922 4.273 -3.141 1 98.62 47 ALA B C 1
ATOM 1361 O O . ALA B 1 47 ? 12.586 5.461 -3.17 1 98.62 47 ALA B O 1
ATOM 1362 N N . PHE B 1 48 ? 13.945 3.852 -2.455 1 98.25 48 PHE B N 1
ATOM 1363 C CA . PHE B 1 48 ? 14.805 4.766 -1.71 1 98.25 48 PHE B CA 1
ATOM 1364 C C . PHE B 1 48 ? 15.477 5.758 -2.648 1 98.25 48 PHE B C 1
ATOM 1366 O O . PHE B 1 48 ? 15.531 6.957 -2.359 1 98.25 48 PHE B O 1
ATOM 1373 N N . ALA B 1 49 ? 16.016 5.25 -3.713 1 98.25 49 ALA B N 1
ATOM 1374 C CA . ALA B 1 49 ? 16.672 6.121 -4.684 1 98.25 49 ALA B CA 1
ATOM 1375 C C . ALA B 1 49 ? 15.711 7.184 -5.207 1 98.25 49 ALA B C 1
ATOM 1377 O O . ALA B 1 49 ? 16.078 8.352 -5.336 1 98.25 49 ALA B O 1
ATOM 1378 N N . ALA B 1 50 ? 14.492 6.793 -5.559 1 98.19 50 ALA B N 1
ATOM 1379 C CA . ALA B 1 50 ? 13.484 7.734 -6.043 1 98.19 50 ALA B CA 1
ATOM 1380 C C . ALA B 1 50 ? 13.156 8.773 -4.98 1 98.19 50 ALA B C 1
ATOM 1382 O O . ALA B 1 50 ? 13.094 9.977 -5.27 1 98.19 50 ALA B O 1
ATOM 1383 N N . ALA B 1 51 ? 12.938 8.344 -3.76 1 97.44 51 ALA B N 1
ATOM 1384 C CA . ALA B 1 51 ? 12.609 9.258 -2.67 1 97.44 51 ALA B CA 1
ATOM 1385 C C . ALA B 1 51 ? 13.766 10.219 -2.391 1 97.44 51 ALA B C 1
ATOM 1387 O O . ALA B 1 51 ? 13.547 11.398 -2.125 1 97.44 51 ALA B O 1
ATOM 1388 N N . LEU B 1 52 ? 14.961 9.688 -2.387 1 96.31 52 LEU B N 1
ATOM 1389 C CA . LEU B 1 52 ? 16.141 10.508 -2.172 1 96.31 52 LEU B CA 1
ATOM 1390 C C . LEU B 1 52 ? 16.281 11.57 -3.256 1 96.31 52 LEU B C 1
ATOM 1392 O O . LEU B 1 52 ? 16.609 12.719 -2.965 1 96.31 52 LEU B O 1
ATOM 1396 N N . ALA B 1 53 ? 16.062 11.18 -4.488 1 97.31 53 ALA B N 1
ATOM 1397 C CA . ALA B 1 53 ? 16.109 12.133 -5.59 1 97.31 53 ALA B CA 1
ATOM 1398 C C . ALA B 1 53 ? 15.117 13.273 -5.375 1 97.31 53 ALA B C 1
ATOM 1400 O O . ALA B 1 53 ? 15.461 14.445 -5.535 1 97.31 53 ALA B O 1
ATOM 1401 N N . VAL B 1 54 ? 13.898 12.938 -4.977 1 96.31 54 VAL B N 1
ATOM 1402 C CA . VAL B 1 54 ? 12.867 13.938 -4.742 1 96.31 54 VAL B CA 1
ATOM 1403 C C . VAL B 1 54 ? 13.258 14.812 -3.555 1 96.31 54 VAL B C 1
ATOM 1405 O O . VAL B 1 54 ? 13.078 16.031 -3.588 1 96.31 54 VAL B O 1
ATOM 1408 N N . MET B 1 55 ? 13.805 14.211 -2.514 1 94.31 55 MET B N 1
ATOM 1409 C CA . MET B 1 55 ? 14.234 14.953 -1.33 1 94.31 55 MET B CA 1
ATOM 1410 C C . MET B 1 55 ? 15.305 15.977 -1.689 1 94.31 55 MET B C 1
ATOM 1412 O O . MET B 1 55 ? 15.242 17.125 -1.251 1 94.31 55 MET B O 1
ATOM 1416 N N . LEU B 1 56 ? 16.281 15.531 -2.439 1 93.75 56 LEU B N 1
ATOM 1417 C CA . LEU B 1 56 ? 17.391 16.406 -2.812 1 93.75 56 LEU B CA 1
ATOM 1418 C C . LEU B 1 56 ? 16.906 17.562 -3.682 1 93.75 56 LEU B C 1
ATOM 1420 O O . LEU B 1 56 ? 17.469 18.656 -3.637 1 93.75 56 LEU B O 1
ATOM 1424 N N . LEU B 1 57 ? 15.82 17.328 -4.41 1 93.94 57 LEU B N 1
ATOM 1425 C CA . LEU B 1 57 ? 15.289 18.344 -5.309 1 93.94 57 LEU B CA 1
ATOM 1426 C C . LEU B 1 57 ? 14.367 19.297 -4.559 1 93.94 57 LEU B C 1
ATOM 1428 O O . LEU B 1 57 ? 14.242 20.469 -4.934 1 93.94 57 LEU B O 1
ATOM 1432 N N . THR B 1 58 ? 13.727 18.859 -3.555 1 90.88 58 THR B N 1
ATOM 1433 C CA . THR B 1 58 ? 12.672 19.656 -2.941 1 90.88 58 THR B CA 1
ATOM 1434 C C . THR B 1 58 ? 13.086 20.125 -1.549 1 90.88 58 THR B C 1
ATOM 1436 O O . THR B 1 58 ? 12.57 21.141 -1.05 1 90.88 58 THR B O 1
ATOM 1439 N N . ALA B 1 59 ? 13.969 19.344 -0.894 1 88.25 59 ALA B N 1
ATOM 1440 C CA . ALA B 1 59 ? 14.328 19.656 0.487 1 88.25 59 ALA B CA 1
ATOM 1441 C C . ALA B 1 59 ? 15.734 19.172 0.819 1 88.25 59 ALA B C 1
ATOM 1443 O O . ALA B 1 59 ? 15.914 18.344 1.724 1 88.25 59 ALA B O 1
ATOM 1444 N N . PRO B 1 60 ? 16.688 19.688 0.245 1 79.31 60 PRO B N 1
ATOM 1445 C CA . PRO B 1 60 ? 18.047 19.203 0.425 1 79.31 60 PRO B CA 1
ATOM 1446 C C . PRO B 1 60 ? 18.547 19.328 1.867 1 79.31 60 PRO B C 1
ATOM 1448 O O . PRO B 1 60 ? 19.391 18.547 2.305 1 79.31 60 PRO B O 1
ATOM 1451 N N . GLY B 1 61 ? 18 20.094 2.705 1 74.88 61 GLY B N 1
ATOM 1452 C CA . GLY B 1 61 ? 18.469 20.297 4.07 1 74.88 61 GLY B CA 1
ATOM 1453 C C . GLY B 1 61 ? 17.578 19.625 5.102 1 74.88 61 GLY B C 1
ATOM 1454 O O . GLY B 1 61 ? 17.812 19.734 6.305 1 74.88 61 GLY B O 1
ATOM 1455 N N . ALA B 1 62 ? 16.641 18.875 4.695 1 73.31 62 ALA B N 1
ATOM 1456 C CA . ALA B 1 62 ? 15.586 18.391 5.582 1 73.31 62 ALA B CA 1
ATOM 1457 C C . ALA B 1 62 ? 16.062 17.219 6.414 1 73.31 62 ALA B C 1
ATOM 1459 O O . ALA B 1 62 ? 15.266 16.531 7.059 1 73.31 62 ALA B O 1
ATOM 1460 N N . ARG B 1 63 ? 17.406 17.016 6.691 1 73.12 63 ARG B N 1
ATOM 1461 C CA . ARG B 1 63 ? 17.906 15.906 7.488 1 73.12 63 ARG B CA 1
ATOM 1462 C C . ARG B 1 63 ? 18.109 16.328 8.945 1 73.12 63 ARG B C 1
ATOM 1464 O O . ARG B 1 63 ? 18.203 15.469 9.828 1 73.12 63 ARG B O 1
ATOM 1471 N N . ALA B 1 64 ? 18.109 17.5 9.305 1 67.06 64 ALA B N 1
ATOM 1472 C CA . ALA B 1 64 ? 18.531 18.016 10.602 1 67.06 64 ALA B CA 1
ATOM 1473 C C . ALA B 1 64 ? 17.547 17.625 11.703 1 67.06 64 ALA B C 1
ATOM 1475 O O . ALA B 1 64 ? 17.953 17.422 12.852 1 67.06 64 ALA B O 1
ATOM 1476 N N . GLY B 1 65 ? 16.469 17.094 11.367 1 80 65 GLY B N 1
ATOM 1477 C CA . GLY B 1 65 ? 15.461 16.812 12.375 1 80 65 GLY B CA 1
ATOM 1478 C C . GLY B 1 65 ? 15.242 15.336 12.617 1 80 65 GLY B C 1
ATOM 1479 O O . GLY B 1 65 ? 14.469 14.945 13.492 1 80 65 GLY B O 1
ATOM 1480 N N . LEU B 1 66 ? 16.078 14.57 12.117 1 85.62 66 LEU B N 1
ATOM 1481 C CA . LEU B 1 66 ? 15.867 13.133 12.219 1 85.62 66 LEU B CA 1
ATOM 1482 C C . LEU B 1 66 ? 16.234 12.625 13.602 1 85.62 66 LEU B C 1
ATOM 1484 O O . LEU B 1 66 ? 15.539 11.781 14.172 1 85.62 66 LEU B O 1
ATOM 1488 N N . ALA B 1 67 ? 17.266 13.203 14.117 1 87 67 ALA B N 1
ATOM 1489 C CA . ALA B 1 67 ? 17.734 12.766 15.438 1 87 67 ALA B CA 1
ATOM 1490 C C . ALA B 1 67 ? 16.734 13.141 16.531 1 87 67 ALA B C 1
ATOM 1492 O O . ALA B 1 67 ? 16.641 12.469 17.547 1 87 67 ALA B O 1
ATOM 1493 N N . ALA B 1 68 ? 16 14.133 16.297 1 88.38 68 ALA B N 1
ATOM 1494 C CA . ALA B 1 68 ? 15.047 14.633 17.297 1 88.38 68 ALA B CA 1
ATOM 1495 C C . ALA B 1 68 ? 13.664 14.008 17.094 1 88.38 68 ALA B C 1
ATOM 1497 O O . ALA B 1 68 ? 12.781 14.148 17.938 1 88.38 68 ALA B O 1
ATOM 1498 N N . ALA B 1 69 ? 13.484 13.273 16.078 1 93 69 ALA B N 1
ATOM 1499 C CA . ALA B 1 69 ? 12.172 12.695 15.797 1 93 69 ALA B CA 1
ATOM 1500 C C . ALA B 1 69 ? 11.852 11.57 16.781 1 93 69 ALA B C 1
ATOM 1502 O O . ALA B 1 69 ? 12.703 10.734 17.078 1 93 69 ALA B O 1
ATOM 1503 N N . PRO B 1 70 ? 10.641 11.578 17.344 1 94.69 70 PRO B N 1
ATOM 1504 C CA . PRO B 1 70 ? 10.242 10.438 18.188 1 94.69 70 PRO B CA 1
ATOM 1505 C C . PRO B 1 70 ? 10.461 9.094 17.484 1 94.69 70 PRO B C 1
ATOM 1507 O O . PRO B 1 70 ? 10.219 8.969 16.281 1 94.69 70 PRO B O 1
ATOM 1510 N N . ARG B 1 71 ? 10.922 8.195 18.188 1 94.25 71 ARG B N 1
ATOM 1511 C CA . ARG B 1 71 ? 11.352 6.91 17.641 1 94.25 71 ARG B CA 1
ATO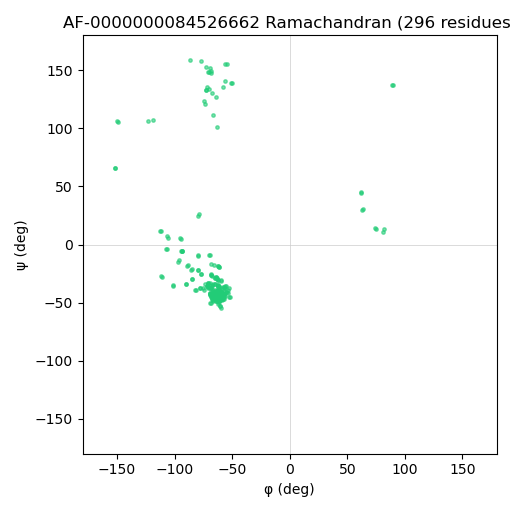M 1512 C C . ARG B 1 71 ? 10.188 6.191 16.953 1 94.25 71 ARG B C 1
ATOM 1514 O O . ARG B 1 71 ? 10.391 5.477 15.977 1 94.25 71 ARG B O 1
ATOM 1521 N N . TRP B 1 72 ? 9.023 6.328 17.5 1 95.31 72 TRP B N 1
ATOM 1522 C CA . TRP B 1 72 ? 7.887 5.637 16.906 1 95.31 72 TRP B CA 1
ATOM 1523 C C . TRP B 1 72 ? 7.637 6.113 15.477 1 95.31 72 TRP B C 1
ATOM 1525 O O . TRP B 1 72 ? 7.035 5.398 14.672 1 95.31 72 TRP B O 1
ATOM 1535 N N . GLN B 1 73 ? 8.133 7.242 15.102 1 96.69 73 GLN B N 1
ATOM 1536 C CA . GLN B 1 73 ? 7.91 7.809 13.773 1 96.69 73 GLN B CA 1
ATOM 1537 C C . GLN B 1 73 ? 8.82 7.156 12.734 1 96.69 73 GLN B C 1
ATOM 1539 O O . GLN B 1 73 ? 8.633 7.336 11.531 1 96.69 73 GLN B O 1
ATOM 1544 N N . LEU B 1 74 ? 9.758 6.379 13.219 1 96.12 74 LEU B N 1
ATOM 1545 C CA . LEU B 1 74 ? 10.688 5.727 12.305 1 96.12 74 LEU B CA 1
ATOM 1546 C C . LEU B 1 74 ? 10.211 4.32 11.953 1 96.12 74 LEU B C 1
ATOM 1548 O O . LEU B 1 74 ? 10.844 3.629 11.156 1 96.12 74 LEU B O 1
ATOM 1552 N N . THR B 1 75 ? 9.039 3.918 12.398 1 97.44 75 THR B N 1
ATOM 1553 C CA . THR B 1 75 ? 8.602 2.529 12.289 1 97.44 75 THR B CA 1
ATOM 1554 C C . THR B 1 75 ? 7.785 2.322 11.016 1 97.44 75 THR B C 1
ATOM 1556 O O . THR B 1 75 ? 7.395 1.197 10.695 1 97.44 75 THR B O 1
ATOM 1559 N N . GLY B 1 76 ? 7.473 3.371 10.25 1 97.44 76 GLY B N 1
ATOM 1560 C CA . GLY B 1 76 ? 6.672 3.254 9.047 1 97.44 76 GLY B CA 1
ATOM 1561 C C . GLY B 1 76 ? 7.242 2.266 8.047 1 97.44 76 GLY B C 1
ATOM 1562 O O . GLY B 1 76 ? 6.496 1.535 7.391 1 97.44 76 GLY B O 1
ATOM 1563 N N . GLY B 1 77 ? 8.562 2.25 7.996 1 98.38 77 GLY B N 1
ATOM 1564 C CA . GLY B 1 77 ? 9.25 1.369 7.066 1 98.38 77 GLY B CA 1
ATOM 1565 C C . GLY B 1 77 ? 9 -0.102 7.34 1 98.38 77 GLY B C 1
ATOM 1566 O O . GLY B 1 77 ? 9 -0.918 6.414 1 98.38 77 GLY B O 1
ATOM 1567 N N . LEU B 1 78 ? 8.75 -0.469 8.586 1 98.5 78 LEU B N 1
ATOM 1568 C CA . LEU B 1 78 ? 8.484 -1.859 8.938 1 98.5 78 LEU B CA 1
ATOM 1569 C C . LEU B 1 78 ? 7.137 -2.314 8.383 1 98.5 78 LEU B C 1
ATOM 1571 O O . LEU B 1 78 ? 6.992 -3.463 7.9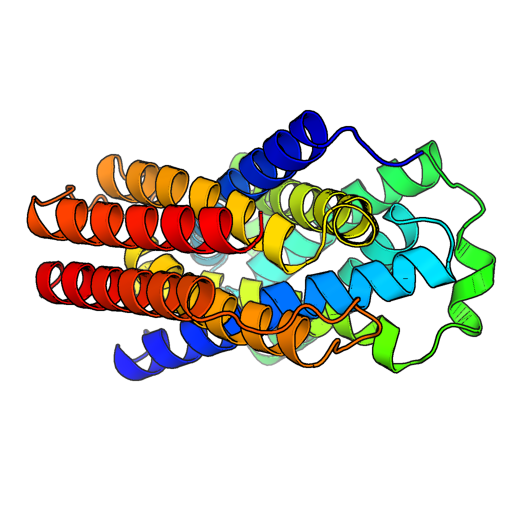61 1 98.5 78 LEU B O 1
ATOM 1575 N N . PHE B 1 79 ? 6.199 -1.465 8.398 1 98.31 79 PHE B N 1
ATOM 1576 C CA . PHE B 1 79 ? 4.871 -1.8 7.906 1 98.31 79 PHE B CA 1
ATOM 1577 C C . PHE B 1 79 ? 4.879 -1.987 6.395 1 98.31 79 PHE B C 1
ATOM 1579 O O . PHE B 1 79 ? 4.27 -2.924 5.875 1 98.31 79 PHE B O 1
ATOM 1586 N N . VAL B 1 80 ? 5.586 -1.104 5.703 1 98.06 80 VAL B N 1
ATOM 1587 C CA . VAL B 1 80 ? 5.637 -1.24 4.25 1 98.06 80 VAL B CA 1
ATOM 1588 C C . VAL B 1 80 ? 6.477 -2.459 3.875 1 98.06 80 VAL B C 1
ATOM 1590 O O . VAL B 1 80 ? 6.168 -3.16 2.908 1 98.06 80 VAL B O 1
ATOM 1593 N N . ALA B 1 81 ? 7.523 -2.719 4.594 1 98.56 81 ALA B N 1
ATOM 1594 C CA . ALA B 1 81 ? 8.305 -3.934 4.367 1 98.56 81 ALA B CA 1
ATOM 1595 C C . ALA B 1 81 ? 7.438 -5.18 4.531 1 98.56 81 ALA B C 1
ATOM 1597 O O . ALA B 1 81 ? 7.496 -6.098 3.713 1 98.56 81 ALA B O 1
ATOM 1598 N N . PHE B 1 82 ? 6.695 -5.215 5.59 1 98.5 82 PHE B N 1
ATOM 1599 C CA . PHE B 1 82 ? 5.816 -6.352 5.84 1 98.5 82 PHE B CA 1
ATOM 1600 C C . PHE B 1 82 ? 4.828 -6.531 4.695 1 98.5 82 PHE B C 1
ATOM 1602 O O . PHE B 1 82 ? 4.598 -7.648 4.238 1 98.5 82 PHE B O 1
ATOM 1609 N N . TYR B 1 83 ? 4.242 -5.461 4.234 1 98.06 83 TYR B N 1
ATOM 1610 C CA . TYR B 1 83 ? 3.295 -5.535 3.127 1 98.06 83 TYR B CA 1
ATOM 1611 C C . TYR B 1 83 ? 3.965 -6.094 1.876 1 98.06 83 TYR B C 1
ATOM 1613 O O . TYR B 1 83 ? 3.479 -7.059 1.283 1 98.06 83 TYR B O 1
ATOM 1621 N N . VAL B 1 84 ? 5.078 -5.516 1.462 1 98.12 84 VAL B N 1
ATOM 1622 C CA . VAL B 1 84 ? 5.727 -5.879 0.207 1 98.12 84 VAL B CA 1
ATOM 1623 C C . VAL B 1 84 ? 6.207 -7.324 0.274 1 98.12 84 VAL B C 1
ATOM 1625 O O . VAL B 1 84 ? 6.008 -8.094 -0.667 1 98.12 84 VAL B O 1
ATOM 1628 N N . LEU B 1 85 ? 6.832 -7.73 1.396 1 97.75 85 LEU B N 1
ATOM 1629 C CA . LEU B 1 85 ? 7.293 -9.102 1.557 1 97.75 85 LEU B CA 1
ATOM 1630 C C . LEU B 1 85 ? 6.125 -10.078 1.476 1 97.75 85 LEU B C 1
ATOM 1632 O O . LEU B 1 85 ? 6.207 -11.102 0.782 1 97.75 85 LEU B O 1
ATOM 1636 N N . SER B 1 86 ? 5.035 -9.758 2.16 1 97.31 86 SER B N 1
ATOM 1637 C CA . SER B 1 86 ? 3.881 -10.648 2.223 1 97.31 86 SER B CA 1
ATOM 1638 C C . SER B 1 86 ? 3.209 -10.773 0.859 1 97.31 86 SER B C 1
ATOM 1640 O O . SER B 1 86 ? 2.928 -11.891 0.403 1 97.31 86 SER B O 1
ATOM 1642 N N . VAL B 1 87 ? 2.996 -9.633 0.21 1 95.44 87 VAL B N 1
ATOM 1643 C CA . VAL B 1 87 ? 2.25 -9.68 -1.044 1 95.44 87 VAL B CA 1
ATOM 1644 C C . VAL B 1 87 ? 3.102 -10.336 -2.127 1 95.44 87 VAL B C 1
ATOM 1646 O O . VAL B 1 87 ? 2.578 -11.039 -2.996 1 95.44 87 VAL B O 1
ATOM 1649 N N . THR B 1 88 ? 4.414 -10.148 -2.1 1 94.75 88 THR B N 1
ATOM 1650 C CA . THR B 1 88 ? 5.312 -10.773 -3.064 1 94.75 88 THR B CA 1
ATOM 1651 C C . THR B 1 88 ? 5.301 -12.289 -2.92 1 94.75 88 THR B C 1
ATOM 1653 O O . THR B 1 88 ? 5.387 -13.016 -3.912 1 94.75 88 THR B O 1
ATOM 1656 N N . TRP B 1 89 ? 5.141 -12.672 -1.717 1 93.56 89 TRP B N 1
ATOM 1657 C CA . TRP B 1 89 ? 5.145 -14.102 -1.437 1 93.56 89 TRP B CA 1
ATOM 1658 C C . TRP B 1 89 ? 3.775 -14.711 -1.72 1 93.56 89 TRP B C 1
ATOM 1660 O O . TRP B 1 89 ? 3.684 -15.812 -2.277 1 93.56 89 TRP B O 1
ATOM 1670 N N . VAL B 1 90 ? 2.752 -14.07 -1.412 1 92.56 90 VAL B N 1
ATOM 1671 C CA . VAL B 1 90 ? 1.411 -14.648 -1.367 1 92.56 90 VAL B CA 1
ATOM 1672 C C . VAL B 1 90 ? 0.738 -14.5 -2.73 1 92.56 90 VAL B C 1
ATOM 1674 O O . VAL B 1 90 ? -0.011 -15.375 -3.158 1 92.56 90 VAL B O 1
ATOM 1677 N N . ALA B 1 91 ? 0.962 -13.484 -3.463 1 87.44 91 ALA B N 1
ATOM 1678 C CA . ALA B 1 91 ? 0.209 -13.117 -4.656 1 87.44 91 ALA B CA 1
ATOM 1679 C C . ALA B 1 91 ? 0.322 -14.195 -5.734 1 87.44 91 ALA B C 1
ATOM 1681 O O . ALA B 1 91 ? -0.66 -14.508 -6.406 1 87.44 91 ALA B O 1
ATOM 1682 N N . PRO B 1 92 ? 1.492 -14.828 -5.926 1 84.38 92 PRO B N 1
ATOM 1683 C CA . PRO B 1 92 ? 1.621 -15.812 -7.004 1 84.38 92 PRO B CA 1
ATOM 1684 C C . PRO B 1 92 ? 0.694 -17.016 -6.824 1 84.38 92 PRO B C 1
ATOM 1686 O O . PRO B 1 92 ? 0.218 -17.578 -7.809 1 84.38 92 PRO B O 1
ATOM 1689 N N . SER B 1 93 ? 0.417 -17.359 -5.617 1 84.44 93 SER B N 1
ATOM 1690 C CA . SER B 1 93 ? -0.406 -18.531 -5.371 1 84.44 93 SER B CA 1
ATOM 1691 C C . SER B 1 93 ? -1.843 -18.156 -5.035 1 84.44 93 SER B C 1
ATOM 1693 O O . SER B 1 93 ? -2.783 -18.859 -5.41 1 84.44 93 SER B O 1
ATOM 1695 N N . PHE B 1 94 ? -2.006 -17.094 -4.375 1 83 94 PHE B N 1
ATOM 1696 C CA . PHE B 1 94 ? -3.293 -16.656 -3.844 1 83 94 PHE B CA 1
ATOM 1697 C C . PHE B 1 94 ? -4.074 -15.875 -4.898 1 83 94 PHE B C 1
ATOM 1699 O O . PHE B 1 94 ? -5.305 -15.828 -4.852 1 83 94 PHE B O 1
ATOM 1706 N N . GLY B 1 95 ? -3.367 -15.289 -5.941 1 79.75 95 GLY B N 1
ATOM 1707 C CA . GLY B 1 95 ? -3.967 -14.375 -6.895 1 79.75 95 GLY B CA 1
ATOM 1708 C C . GLY B 1 95 ? -3.896 -12.922 -6.453 1 79.75 95 GLY B C 1
ATOM 1709 O O . GLY B 1 95 ? -4.113 -12.617 -5.277 1 79.75 95 GLY B O 1
ATOM 1710 N N . VAL B 1 96 ? -3.572 -12.047 -7.391 1 81.81 96 VAL B N 1
ATOM 1711 C CA . VAL B 1 96 ? -3.422 -10.633 -7.086 1 81.81 96 VAL B CA 1
ATOM 1712 C C . VAL B 1 96 ? -4.762 -10.055 -6.641 1 81.81 96 VAL B C 1
ATOM 1714 O O . VAL B 1 96 ? -4.832 -9.328 -5.641 1 81.81 96 VAL B O 1
ATOM 1717 N N . GLY B 1 97 ? -5.789 -10.453 -7.293 1 78.06 97 GLY B N 1
ATOM 1718 C CA . GLY B 1 97 ? -7.113 -9.977 -6.934 1 78.06 97 GLY B CA 1
ATOM 1719 C C . GLY B 1 97 ? -7.531 -10.383 -5.531 1 78.06 97 GLY B C 1
ATOM 1720 O O . GLY B 1 97 ? -8.039 -9.555 -4.77 1 78.06 97 GLY B O 1
ATOM 1721 N N . ASN B 1 98 ? -7.27 -11.602 -5.199 1 78.62 98 ASN B N 1
ATOM 1722 C CA . ASN B 1 98 ? -7.574 -12.086 -3.855 1 78.62 98 ASN B CA 1
ATOM 1723 C C . ASN B 1 98 ? -6.746 -11.359 -2.797 1 78.62 98 ASN B C 1
ATOM 1725 O O . ASN B 1 98 ? -7.266 -11 -1.74 1 78.62 98 ASN B O 1
ATOM 1729 N N . ALA B 1 99 ? -5.508 -11.234 -3.082 1 86.5 99 ALA B N 1
ATOM 1730 C CA . ALA B 1 99 ? -4.625 -10.539 -2.148 1 86.5 99 ALA B CA 1
ATOM 1731 C C . ALA B 1 99 ? -5.105 -9.117 -1.898 1 86.5 99 ALA B C 1
ATOM 1733 O O . ALA B 1 99 ? -5.223 -8.688 -0.748 1 86.5 99 ALA B O 1
ATOM 1734 N N . VAL B 1 100 ? -5.422 -8.406 -2.932 1 83.62 100 VAL B N 1
ATOM 1735 C CA . VAL B 1 100 ? -5.848 -7.012 -2.848 1 83.62 100 VAL B CA 1
ATOM 1736 C C . VAL B 1 100 ? -7.137 -6.918 -2.033 1 83.62 100 VAL B C 1
ATOM 1738 O O . VAL B 1 100 ? -7.305 -5.996 -1.23 1 83.62 100 VAL B O 1
ATOM 1741 N N . PHE B 1 101 ? -7.93 -7.836 -2.166 1 78.69 101 PHE B N 1
ATOM 1742 C CA . PHE B 1 101 ? -9.203 -7.848 -1.449 1 78.69 101 PHE B CA 1
ATOM 1743 C C . PHE B 1 101 ? -8.969 -7.824 0.058 1 78.69 101 PHE B C 1
ATOM 1745 O O . PHE B 1 101 ? -9.539 -6.984 0.763 1 78.69 101 PHE B O 1
ATOM 1752 N N . PHE B 1 102 ? -8.227 -8.719 0.564 1 85.06 102 PHE B N 1
ATOM 1753 C CA . PHE B 1 102 ? -8 -8.812 2.002 1 85.06 102 PHE B CA 1
ATOM 1754 C C . PHE B 1 102 ? -7.172 -7.637 2.5 1 85.06 102 PHE B C 1
ATOM 1756 O O . PHE B 1 102 ? -7.359 -7.172 3.625 1 85.06 102 PHE B O 1
ATOM 1763 N N . VAL B 1 103 ? -6.312 -7.176 1.698 1 91.38 103 VAL B N 1
ATOM 1764 C CA . VAL B 1 103 ? -5.543 -5.98 2.035 1 91.38 103 VAL B CA 1
ATOM 1765 C C . VAL B 1 103 ? -6.488 -4.789 2.189 1 91.38 103 VAL B C 1
ATOM 1767 O O . VAL B 1 103 ? -6.371 -4.016 3.143 1 91.38 103 VAL B O 1
ATOM 1770 N N . LEU B 1 104 ? -7.434 -4.652 1.291 1 86.5 104 LEU B N 1
ATOM 1771 C CA . LEU B 1 104 ? -8.398 -3.553 1.338 1 86.5 104 LEU B CA 1
ATOM 1772 C C . LEU B 1 104 ? -9.219 -3.604 2.621 1 86.5 104 LEU B C 1
ATOM 1774 O O . LEU B 1 104 ? -9.477 -2.57 3.24 1 86.5 104 LEU B O 1
ATOM 1778 N N . LEU B 1 105 ? -9.594 -4.785 2.986 1 84 105 LEU B N 1
ATOM 1779 C CA . LEU B 1 105 ? -10.352 -4.941 4.223 1 84 105 LEU B CA 1
ATOM 1780 C C . LEU B 1 105 ? -9.547 -4.461 5.422 1 84 105 LEU B C 1
ATOM 1782 O O . LEU B 1 105 ? -10.07 -3.756 6.289 1 84 105 LEU B O 1
ATOM 1786 N N . GLY B 1 106 ? -8.336 -4.863 5.453 1 89.12 106 GLY B N 1
ATOM 1787 C CA . GLY B 1 106 ? -7.469 -4.398 6.52 1 89.12 106 GLY B CA 1
ATOM 1788 C C . GLY B 1 106 ? -7.285 -2.891 6.523 1 89.12 106 GLY B C 1
ATOM 1789 O O . GLY B 1 106 ? -7.285 -2.264 7.582 1 89.12 106 GLY B O 1
ATOM 1790 N N . GLN B 1 107 ? -7.172 -2.359 5.363 1 90.69 107 GLN B N 1
ATOM 1791 C CA . GLN B 1 107 ? -6.996 -0.916 5.246 1 90.69 107 GLN B CA 1
ATOM 1792 C C . GLN B 1 107 ? -8.219 -0.168 5.766 1 90.69 107 GLN B C 1
ATOM 1794 O O . GLN B 1 107 ? -8.086 0.867 6.422 1 90.69 107 GLN B O 1
ATOM 1799 N N . LEU B 1 108 ? -9.344 -0.658 5.461 1 84.25 108 LEU B N 1
ATOM 1800 C CA . LEU B 1 108 ? -10.578 -0.015 5.898 1 84.25 108 LEU B CA 1
ATOM 1801 C C . LEU B 1 108 ? -10.68 -0.004 7.422 1 84.25 108 LEU B C 1
ATOM 1803 O O . LEU B 1 108 ? -11.008 1.023 8.016 1 84.25 108 LEU B O 1
ATOM 1807 N N . VAL B 1 109 ? -10.406 -1.118 7.996 1 86.56 109 VAL B N 1
ATOM 1808 C CA . VAL B 1 109 ? -10.461 -1.237 9.453 1 86.56 109 VAL B CA 1
ATOM 1809 C C . VAL B 1 109 ? -9.453 -0.282 10.086 1 86.56 109 VAL B C 1
ATOM 1811 O O . VAL B 1 109 ? -9.797 0.484 10.992 1 86.56 109 VAL B O 1
ATOM 1814 N N . SER B 1 110 ? -8.32 -0.325 9.617 1 92.31 110 SER B N 1
ATOM 1815 C CA . SER B 1 110 ? -7.242 0.478 10.188 1 92.31 110 SER B CA 1
ATOM 1816 C C . SER B 1 110 ? -7.488 1.968 9.977 1 92.31 110 SER B C 1
ATOM 1818 O O . SER B 1 110 ? -7.277 2.773 10.883 1 92.31 110 SER B O 1
ATOM 1820 N N . ALA B 1 111 ? -7.918 2.314 8.805 1 87.62 111 ALA B N 1
ATOM 1821 C CA . ALA B 1 111 ? -8.219 3.717 8.523 1 87.62 111 ALA B CA 1
ATOM 1822 C C . ALA B 1 111 ? -9.336 4.23 9.422 1 87.62 111 ALA B C 1
ATOM 1824 O O . ALA B 1 111 ? -9.273 5.359 9.914 1 87.62 111 ALA B O 1
ATOM 1825 N N . ALA B 1 112 ? -10.32 3.436 9.625 1 84.88 112 ALA B N 1
ATOM 1826 C CA . ALA B 1 112 ? -11.43 3.814 10.492 1 84.88 112 ALA B CA 1
ATOM 1827 C C . ALA B 1 112 ? -10.953 4.031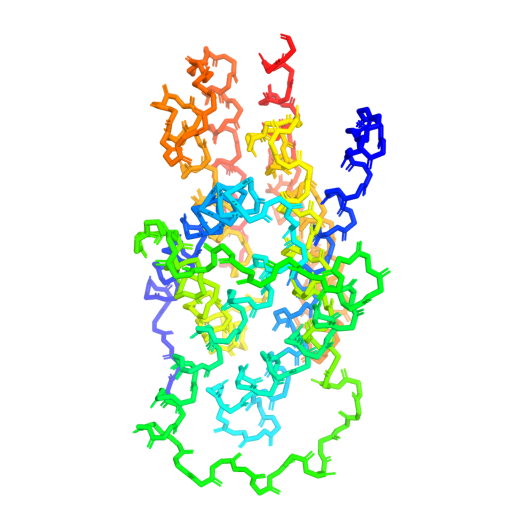 11.922 1 84.88 112 ALA B C 1
ATOM 1829 O O . ALA B 1 112 ? -11.375 4.98 12.586 1 84.88 112 ALA B O 1
ATOM 1830 N N . LEU B 1 113 ? -10.109 3.158 12.383 1 89.62 113 LEU B N 1
ATOM 1831 C CA . LEU B 1 113 ? -9.602 3.268 13.742 1 89.62 113 LEU B CA 1
ATOM 1832 C C . LEU B 1 113 ? -8.719 4.504 13.898 1 89.62 113 LEU B C 1
ATOM 1834 O O . LEU B 1 113 ? -8.82 5.219 14.898 1 89.62 113 LEU B O 1
ATOM 1838 N N . ILE B 1 114 ? -7.957 4.762 12.93 1 91 114 ILE B N 1
ATOM 1839 C CA . ILE B 1 114 ? -7.062 5.91 12.969 1 91 114 ILE B CA 1
ATOM 1840 C C . ILE B 1 114 ? -7.879 7.199 12.969 1 91 114 ILE B C 1
ATOM 1842 O O . ILE B 1 114 ? -7.625 8.102 13.766 1 91 114 ILE B O 1
ATOM 1846 N N . ASP B 1 115 ? -8.828 7.242 12.117 1 84.62 115 ASP B N 1
ATOM 1847 C CA . ASP B 1 115 ? -9.664 8.438 12.023 1 84.62 115 ASP B CA 1
ATOM 1848 C C . ASP B 1 115 ? -10.516 8.609 13.281 1 84.62 115 ASP B C 1
ATOM 1850 O O . ASP B 1 115 ? -10.688 9.727 13.773 1 84.62 115 ASP B O 1
ATOM 1854 N N . GLN B 1 116 ? -11.094 7.527 13.797 1 84.44 116 GLN B N 1
ATOM 1855 C CA . GLN B 1 116 ? -11.984 7.582 14.945 1 84.44 116 GLN B CA 1
ATOM 1856 C C . GLN B 1 116 ? -11.242 8.047 16.203 1 84.44 116 GLN B C 1
ATOM 1858 O O . GLN B 1 116 ? -11.773 8.844 16.984 1 84.44 116 GLN B O 1
ATOM 1863 N N . PHE B 1 117 ? -10.023 7.602 16.391 1 91.69 117 PHE B N 1
ATOM 1864 C CA . PHE B 1 117 ? -9.312 7.848 17.641 1 91.69 117 PHE B CA 1
ATOM 1865 C C . PHE B 1 117 ? -8.203 8.883 17.438 1 91.69 117 PHE B C 1
ATOM 1867 O O . PHE B 1 117 ? -7.555 9.297 18.391 1 91.69 117 PHE B O 1
ATOM 1874 N N . GLY B 1 118 ? -8.023 9.297 16.219 1 90.19 118 GLY B N 1
ATOM 1875 C CA . GLY B 1 118 ? -6.953 10.242 15.945 1 90.19 118 GLY B CA 1
ATOM 1876 C C . GLY B 1 118 ? -5.578 9.688 16.266 1 90.19 118 GLY B C 1
ATOM 1877 O O . GLY B 1 118 ? -4.777 10.352 16.922 1 90.19 118 GLY B O 1
ATOM 1878 N N . LEU B 1 119 ? -5.352 8.492 15.859 1 91.31 119 LEU B N 1
ATOM 1879 C CA . LEU B 1 119 ? -4.098 7.816 16.172 1 91.31 119 LEU B CA 1
ATOM 1880 C C . LEU B 1 119 ? -2.939 8.422 15.391 1 91.31 119 LEU B C 1
ATOM 1882 O O . LEU B 1 119 ? -3.131 8.922 14.281 1 91.31 119 LEU B O 1
ATOM 1886 N N . PHE B 1 120 ? -1.717 8.438 15.914 1 92.75 120 PHE B N 1
ATOM 1887 C CA . PHE B 1 120 ? -0.469 8.852 15.281 1 92.75 120 PHE B CA 1
ATOM 1888 C C . PHE B 1 120 ? -0.517 10.328 14.898 1 92.75 120 PHE B C 1
ATOM 1890 O O . PHE B 1 120 ? -0.039 10.711 13.828 1 92.75 120 PHE B O 1
ATOM 1897 N N . THR B 1 121 ? -1.28 11.062 15.688 1 86 121 THR B N 1
ATOM 1898 C CA . THR B 1 121 ? -1.352 12.516 15.602 1 86 121 THR B CA 1
ATOM 1899 C C . THR B 1 121 ? -2.303 12.945 14.484 1 86 121 THR B C 1
ATOM 1901 O O . THR B 1 121 ? -2.262 14.094 14.039 1 86 121 THR B O 1
ATOM 1904 N N . ALA B 1 122 ? -3.072 12.008 13.992 1 85.81 122 ALA B N 1
ATOM 1905 C CA . ALA B 1 122 ? -4.09 12.359 13.008 1 85.81 122 ALA B CA 1
ATOM 1906 C C . ALA B 1 122 ? -5.246 13.109 13.656 1 85.81 122 ALA B C 1
ATOM 1908 O O . ALA B 1 122 ? -5.457 13.008 14.867 1 85.81 122 ALA B O 1
ATOM 1909 N N . THR B 1 123 ? -5.867 13.898 12.867 1 81.62 123 THR B N 1
ATOM 1910 C CA . THR B 1 123 ? -7.07 14.562 13.367 1 81.62 123 THR B CA 1
ATOM 1911 C C . THR B 1 123 ? -8.234 13.578 13.445 1 81.62 123 THR B C 1
ATOM 1913 O O . THR B 1 123 ? -8.586 12.945 12.445 1 81.62 123 THR B O 1
ATOM 1916 N N . ALA B 1 124 ? -8.766 13.492 14.617 1 83.44 124 ALA B N 1
ATOM 1917 C CA . ALA B 1 124 ? -9.852 12.539 14.82 1 83.44 124 ALA B CA 1
ATOM 1918 C C . ALA B 1 124 ? -11.102 12.953 14.047 1 83.44 124 ALA B C 1
ATOM 1920 O O . ALA B 1 124 ? -11.453 14.141 14.008 1 83.44 124 ALA B O 1
ATOM 1921 N N . GLN B 1 125 ? -11.602 12.031 13.352 1 77.44 125 GLN B N 1
ATOM 1922 C CA . GLN B 1 125 ? -12.898 12.133 12.695 1 77.44 125 GLN B CA 1
ATOM 1923 C C . GLN B 1 125 ? -13.828 11.008 13.141 1 77.44 125 GLN B C 1
ATOM 1925 O O . GLN B 1 125 ? -13.672 9.859 12.719 1 77.44 125 GLN B O 1
ATOM 1930 N N . PRO B 1 126 ? -14.781 11.328 13.945 1 79.81 126 PRO B N 1
ATOM 1931 C CA . PRO B 1 126 ? -15.664 10.289 14.492 1 79.81 126 PRO B CA 1
ATOM 1932 C C . PRO B 1 126 ? -16.344 9.469 13.406 1 79.81 126 PRO B C 1
ATOM 1934 O O . PRO B 1 126 ? -16.672 10 12.336 1 79.81 126 PRO B O 1
ATOM 1937 N N . LEU B 1 127 ? -16.406 8.148 13.75 1 79.81 127 LEU B N 1
ATOM 1938 C CA . LEU B 1 127 ? -17.109 7.242 12.859 1 79.81 127 LEU B CA 1
ATOM 1939 C C . LEU B 1 127 ? -18.609 7.562 12.828 1 79.81 127 LEU B C 1
ATOM 1941 O O . LEU B 1 127 ? -19.297 7.355 13.82 1 79.81 127 LEU B O 1
ATOM 1945 N N . THR B 1 128 ? -19.078 8.031 11.773 1 83.62 128 THR B N 1
ATOM 1946 C CA . THR B 1 128 ? -20.5 8.289 11.578 1 83.62 128 THR B CA 1
ATOM 1947 C C . THR B 1 128 ? -21.219 7.035 11.078 1 83.62 128 THR B C 1
ATOM 1949 O O . THR B 1 128 ? -20.562 6.07 10.672 1 83.62 128 THR B O 1
ATOM 1952 N N . TRP B 1 129 ? -22.469 7.008 11.266 1 85.69 129 TRP B N 1
ATOM 1953 C CA . TRP B 1 129 ? -23.281 5.891 10.781 1 85.69 129 TRP B CA 1
ATOM 1954 C C . TRP B 1 129 ? -23.047 5.645 9.297 1 85.69 129 TRP B C 1
ATOM 1956 O O . TRP B 1 129 ? -22.969 4.496 8.852 1 85.69 129 TRP B O 1
ATOM 1966 N N . MET B 1 130 ? -22.891 6.609 8.609 1 82.62 130 MET B N 1
ATOM 1967 C CA . MET B 1 130 ? -22.688 6.492 7.168 1 82.62 130 MET B CA 1
ATOM 1968 C C . MET B 1 130 ? -21.328 5.863 6.871 1 82.62 130 MET B C 1
ATOM 1970 O O . MET B 1 130 ? -21.203 5.02 5.98 1 82.62 130 MET B O 1
ATOM 1974 N N . ARG B 1 131 ? -20.375 6.293 7.57 1 79.12 131 ARG B N 1
ATOM 1975 C CA . ARG B 1 131 ? -19.047 5.691 7.398 1 79.12 131 ARG B CA 1
ATOM 1976 C C . ARG B 1 131 ? -19.078 4.215 7.773 1 79.12 131 ARG B C 1
ATOM 1978 O O . ARG B 1 131 ? -18.469 3.387 7.094 1 79.12 131 ARG B O 1
ATOM 1985 N N . GLY B 1 132 ? -19.719 3.943 8.789 1 84.56 132 GLY B N 1
ATOM 1986 C CA . GLY B 1 132 ? -19.891 2.557 9.195 1 84.56 132 GLY B CA 1
ATOM 1987 C C . GLY B 1 132 ? -20.578 1.709 8.148 1 84.56 132 GLY B C 1
ATOM 1988 O O . GLY B 1 132 ? -20.172 0.578 7.883 1 84.56 132 GLY B O 1
ATOM 1989 N N . LEU B 1 133 ? -21.547 2.242 7.629 1 87.44 133 LEU B N 1
ATOM 1990 C CA . LEU B 1 133 ? -22.281 1.557 6.57 1 87.44 133 LEU B CA 1
ATOM 1991 C C . LEU B 1 133 ? -21.391 1.304 5.363 1 87.44 133 LEU B C 1
ATOM 1993 O O . LEU B 1 133 ? -21.406 0.214 4.785 1 87.44 133 LEU B O 1
ATOM 1997 N N . GLY B 1 134 ? -20.688 2.311 4.988 1 82.69 134 GLY B N 1
ATOM 1998 C CA . GLY B 1 134 ? -19.766 2.158 3.869 1 82.69 134 GLY B CA 1
ATOM 1999 C C . GLY B 1 134 ? -18.75 1.051 4.078 1 82.69 134 GLY B C 1
ATOM 2000 O O . GLY B 1 134 ? -18.547 0.226 3.188 1 82.69 134 GLY B O 1
ATOM 2001 N N . LEU B 1 135 ? -18.219 0.993 5.238 1 80.56 135 LEU B N 1
ATOM 2002 C CA . LEU B 1 135 ? -17.266 -0.051 5.59 1 80.56 135 LEU B CA 1
ATOM 2003 C C . LEU B 1 135 ? -17.906 -1.428 5.531 1 80.56 135 LEU B C 1
ATOM 2005 O O . LEU B 1 135 ? -17.297 -2.391 5.059 1 80.56 135 LEU B O 1
ATOM 2009 N N . GLY B 1 136 ? -19.047 -1.493 6.035 1 86 136 GLY B N 1
ATOM 2010 C CA . GLY B 1 136 ? -19.812 -2.732 5.969 1 86 136 GLY B CA 1
ATOM 2011 C C . GLY B 1 136 ? -20.062 -3.201 4.547 1 86 136 GLY B C 1
ATOM 2012 O O . GLY B 1 136 ? -19.891 -4.383 4.238 1 86 136 GLY B O 1
ATOM 2013 N N . VAL B 1 137 ? -20.469 -2.299 3.742 1 87.31 137 VAL B N 1
ATOM 2014 C CA . VAL B 1 137 ? -20.734 -2.607 2.342 1 87.31 137 VAL B CA 1
ATOM 2015 C C . VAL B 1 137 ? -19.453 -3.057 1.652 1 87.31 137 VAL B C 1
ATOM 2017 O O . VAL B 1 137 ? -19.453 -4.008 0.869 1 87.31 137 VAL B O 1
ATOM 2020 N N . MET B 1 138 ? -18.391 -2.406 1.941 1 78.5 138 MET B N 1
ATOM 2021 C CA . MET B 1 138 ? -17.109 -2.822 1.387 1 78.5 138 MET B CA 1
ATOM 2022 C C . MET B 1 138 ? -16.766 -4.25 1.804 1 78.5 138 MET B C 1
ATOM 2024 O O . MET B 1 138 ? -16.359 -5.062 0.975 1 78.5 138 MET B O 1
ATOM 2028 N N . GLY B 1 139 ? -16.938 -4.512 3.055 1 80.88 139 GLY B N 1
ATOM 2029 C CA . GLY B 1 139 ? -16.719 -5.863 3.549 1 80.88 139 GLY B CA 1
ATOM 2030 C C . GLY B 1 139 ? -17.578 -6.898 2.848 1 80.88 139 GLY B C 1
ATOM 2031 O O . GLY B 1 139 ? -17.109 -7.988 2.52 1 80.88 139 GLY B O 1
ATOM 2032 N N . LEU B 1 140 ? -18.797 -6.598 2.578 1 85.56 140 LEU B N 1
ATOM 2033 C CA . LEU B 1 140 ? -19.719 -7.469 1.853 1 85.56 140 LEU B CA 1
ATOM 2034 C C . LEU B 1 140 ? -19.203 -7.734 0.439 1 85.56 140 LEU B C 1
ATOM 2036 O O . LEU B 1 140 ? -19.312 -8.859 -0.062 1 85.56 140 LEU B O 1
ATOM 2040 N N . GLY B 1 141 ? -18.781 -6.746 -0.151 1 77.62 141 GLY B N 1
ATOM 2041 C CA . GLY B 1 141 ? -18.188 -6.91 -1.47 1 77.62 141 GLY B CA 1
ATOM 2042 C C . GLY B 1 141 ? -17.047 -7.906 -1.491 1 77.62 141 GLY B C 1
ATOM 2043 O O . GLY B 1 141 ? -16.953 -8.727 -2.402 1 77.62 141 GLY B O 1
ATOM 2044 N N . VAL B 1 142 ? -16.156 -7.922 -0.497 1 72.44 142 VAL B N 1
ATOM 2045 C CA . VAL B 1 142 ? -15.039 -8.852 -0.366 1 72.44 142 VAL B CA 1
ATOM 2046 C C . VAL B 1 142 ? -15.57 -10.281 -0.282 1 72.44 142 VAL B C 1
ATOM 2048 O O . VAL B 1 142 ? -15.062 -11.18 -0.957 1 72.44 142 VAL B O 1
ATOM 2051 N N . VAL B 1 143 ? -16.578 -10.484 0.493 1 77.62 143 VAL B N 1
ATOM 2052 C CA . VAL B 1 143 ? -17.141 -11.812 0.698 1 77.62 143 VAL B CA 1
ATOM 2053 C C . VAL B 1 143 ? -17.719 -12.336 -0.614 1 77.62 143 VAL B C 1
ATOM 2055 O O . VAL B 1 143 ? -17.516 -13.5 -0.969 1 77.62 143 VAL B O 1
ATOM 2058 N N . ILE B 1 144 ? -18.359 -11.492 -1.345 1 81.94 144 ILE B N 1
ATOM 2059 C CA . ILE B 1 144 ? -18.953 -11.883 -2.613 1 81.94 144 ILE B CA 1
ATOM 2060 C C . ILE B 1 144 ? -17.875 -12.273 -3.607 1 81.94 144 ILE B C 1
ATOM 2062 O O . ILE B 1 144 ? -18 -13.273 -4.316 1 81.94 144 ILE B O 1
ATOM 2066 N N . THR B 1 145 ? -16.797 -11.562 -3.676 1 71.69 145 THR B N 1
ATOM 2067 C CA . THR B 1 145 ? -15.695 -11.852 -4.59 1 71.69 145 THR B CA 1
ATOM 2068 C C . THR B 1 145 ? -15.047 -13.188 -4.25 1 71.69 145 THR B C 1
ATOM 2070 O O . THR B 1 145 ? -14.641 -13.93 -5.145 1 71.69 145 THR B O 1
ATOM 2073 N N . GLN B 1 146 ? -14.891 -13.484 -2.953 1 72.12 146 GLN B N 1
ATOM 2074 C CA . GLN B 1 146 ? -14.273 -14.727 -2.52 1 72.12 146 GLN B CA 1
ATOM 2075 C C . GLN B 1 146 ? -15.148 -15.93 -2.867 1 72.12 146 GLN B C 1
ATOM 2077 O O . GLN B 1 146 ? -14.641 -17.016 -3.145 1 72.12 146 GLN B O 1
ATOM 2082 N N . LEU B 1 147 ? -16.453 -15.727 -2.783 1 74.5 147 LEU B N 1
ATOM 2083 C CA . LEU B 1 147 ? -17.375 -16.812 -3.105 1 74.5 147 LEU B CA 1
ATOM 2084 C C . LEU B 1 147 ? -17.328 -17.141 -4.594 1 74.5 147 LEU B C 1
ATOM 2086 O O . LEU B 1 147 ? -17.594 -18.281 -4.988 1 74.5 147 LEU B O 1
ATOM 2090 N N . ALA B 1 148 ? -16.953 -16.156 -5.367 1 66 148 ALA B N 1
ATOM 2091 C CA . ALA B 1 148 ? -16.812 -16.391 -6.801 1 66 148 ALA B CA 1
ATOM 2092 C C . ALA B 1 148 ? -15.555 -17.188 -7.113 1 66 148 ALA B C 1
ATOM 2094 O O . ALA B 1 148 ? -15.477 -17.875 -8.133 1 66 148 ALA B O 1
ATOM 2095 N N . ALA B 1 149 ? -14.477 -17 -6.516 1 59.78 149 ALA B N 1
ATOM 2096 C CA . ALA B 1 149 ? -13.211 -17.672 -6.754 1 59.78 149 ALA B CA 1
ATOM 2097 C C . ALA B 1 149 ? -13.312 -19.156 -6.402 1 59.78 149 ALA B C 1
ATOM 2099 O O . ALA B 1 149 ? -12.484 -19.969 -6.844 1 59.78 149 ALA B O 1
ATOM 2100 N N . ARG B 1 150 ? -14.297 -19.578 -5.652 1 54.5 150 ARG B N 1
ATOM 2101 C CA . ARG B 1 150 ? -14.516 -20.984 -5.379 1 54.5 150 ARG B CA 1
ATOM 2102 C C . ARG B 1 150 ? -15.352 -21.641 -6.477 1 54.5 150 ARG B C 1
ATOM 2104 O O . ARG B 1 150 ? -16.21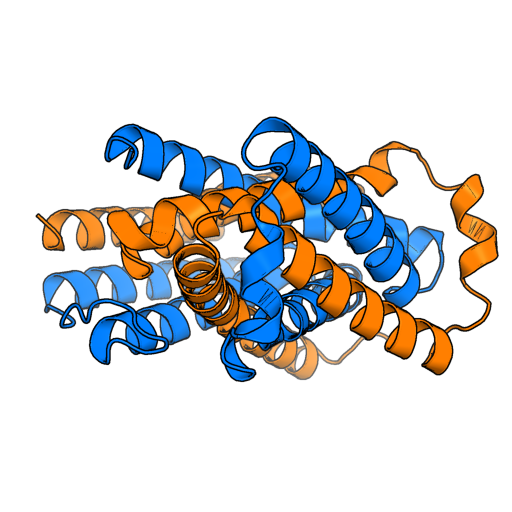9 -20.984 -7.078 1 54.5 150 ARG B O 1
#

InterPro domains:
  IPR006750 Putative inner membrane exporter, YdcZ [PF04657] (9-144)
  IPR006750 Putative inner membrane exporter, YdcZ [PTHR34821] (8-147)

Radius of gyration: 18.1 Å; Cα contacts (8 Å, |Δi|>4): 590; chains: 2; bounding box: 46×48×37 Å

Organism: NCBI:txid1123501

Sequence (300 aa):
MAPSPLTAAALMFAAGLGIPVLAAINAALGRTLGAPAAAAAVLFVVAFAAALAVMLLTAPGARAGLAAAPRWQLTGGLFVAFYVLSVTWVAPSFGVGNAVFFVLLGQLVSAALIDQFGLFTATAQPLTWMRGLGLGVMGLGVVITQLAARMAPSPLTAAALMFAAGLGIPVLAAINAALGRTLGAPAAAAAVLFVVAFAAALAVMLLTAPGARAGLAAAPRWQLTGGLFVAFYVLSVTWVAPSFGVGNAVFFVLLGQLVSAALIDQFGLFTATAQPLTWMRGLGLGVMGLGVVITQLAAR

pLDDT: mean 88.9, std 8.66, range [54.5, 98.62]

Foldseek 3Di:
DDDDPVVVVVVVVVVVVCPLVLLVVLLVVCVVVVHSLVSLVVVVVVVVVVVVVVCCVPPVPPPVCPVVDDPVVVCVVVVVSVVSSVSSVCCVPCNSLNSVLVVVVVVLVVVQVCQCVVPPVRPHDNCDPVNVVVSVVVNVVSVVSVVVVD/DDDDPVVVVVVVVVVVVCPLVLLVVLLVVCVVVVHSLVSLVVVVVVVVVVVVVVCCVPPVPPPVCPVVDPPVVVCVVVVVSVVSSVSSVCCVPCPSVLSVLVVVLVVLVVVQVCQCVVPPVRDHDNCDPVSVVVSVVSVVVSVVVVVVVD